Protein AF-A0AAE0CA20-F1 (afdb_monomer)

Organism: NCBI:txid36881

Mean predicted aligned error: 13.89 Å

Foldseek 3Di:
DWDWAQDDPQPPPSPTDIADADADDPPPPDGPVVVLVVLVVLCVVVVNDPPFASAFDFPPVCPDPDPSRGDGPSHHHDPVNVFVVVLVVVCVVVVHDSVVCVVVDDPCNVVLVVLLVVLPPPPDDQVVSCVNSVDNDSVVSVVSRDDDPVNVVVVVVPPPPPCPPPPPPDDDDDDDPVVVVVVVPPD

Nearest PDB structures (foldseek):
  6emy-assembly1_A  TM=5.190E-01  e=1.970E+00  Enterococcus faecalis
  6en2-assembly1_B  TM=5.252E-01  e=3.423E+00  Enterococcus faecalis
  6yxy-assembly1_BJ  TM=1.728E-01  e=7.152E+00  Trypanosoma brucei brucei

Secondary structure (DSSP, 8-state):
-EEEES--TT-SS---EEEE-PPPPTT-TT-HHHHHHHHHHHHHHTT--TTS-SSEEE-GGG--SSTT---EEEEEPPHHHHHHHHHHHHHHHHT--HHHHHHH--HHHHHHHHHHHHHHSTT--HHHHHHHHT-SSHHHHHTT----HHHHHHHHHHS---------S----PPPHHHHHTTTT--

Solvent-accessible surface area (backbone atoms only — not comparable to full-atom values): 11827 Å² total; per-residue (Å²): 90,77,45,78,37,69,75,51,101,62,49,88,80,64,79,43,47,77,46,80,45,79,69,60,64,92,91,54,94,80,30,69,56,57,56,48,48,55,50,50,53,53,40,49,76,70,67,57,54,94,87,49,52,94,54,48,27,67,34,79,90,41,68,43,98,46,97,87,57,57,43,63,65,72,43,62,50,49,67,69,58,51,54,51,51,52,40,48,53,47,18,72,73,68,77,46,60,48,66,61,49,55,73,78,44,55,82,63,46,59,54,48,52,53,48,28,57,52,53,68,42,94,80,65,56,71,65,61,50,37,60,73,74,52,50,87,44,71,73,76,50,49,79,42,46,79,85,47,69,66,60,58,48,46,55,65,68,68,46,79,72,74,79,76,68,86,82,83,81,88,77,93,70,86,82,56,78,74,67,62,59,70,65,70,75,78,121

Structure (mmCIF, N/CA/C/O backbone):
data_AF-A0AAE0CA20-F1
#
_entry.id   AF-A0AAE0CA20-F1
#
loop_
_atom_site.group_PDB
_atom_site.id
_atom_site.type_symbol
_atom_site.label_atom_id
_atom_site.label_alt_id
_atom_si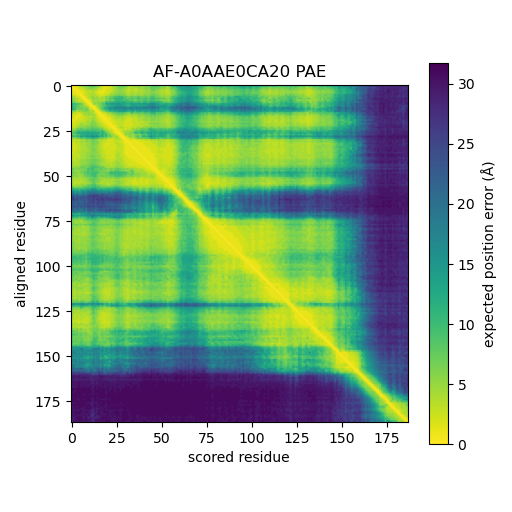te.label_comp_id
_atom_site.label_asym_id
_atom_site.label_entity_id
_atom_site.label_seq_id
_atom_site.pdbx_PDB_ins_code
_atom_site.Cartn_x
_atom_site.Cartn_y
_atom_site.Cartn_z
_atom_site.occupancy
_atom_site.B_iso_or_equiv
_atom_site.auth_seq_id
_atom_site.auth_comp_id
_atom_site.auth_asym_id
_atom_site.auth_atom_id
_atom_site.pdbx_PDB_model_num
ATOM 1 N N . MET A 1 1 ? -11.757 -10.610 -5.733 1.00 83.44 1 MET A N 1
ATOM 2 C CA . MET A 1 1 ? -12.569 -9.506 -5.170 1.00 83.44 1 MET A CA 1
ATOM 3 C C . MET A 1 1 ? -12.444 -8.328 -6.108 1.00 83.44 1 MET A C 1
ATOM 5 O O . MET A 1 1 ? -11.343 -8.096 -6.586 1.00 83.44 1 MET A O 1
ATOM 9 N N . CYS A 1 2 ? -13.531 -7.612 -6.373 1.00 86.56 2 CYS A N 1
ATOM 10 C CA . CYS A 1 2 ? -13.515 -6.465 -7.276 1.00 86.56 2 CYS A CA 1
ATOM 11 C C . CYS A 1 2 ? -13.792 -5.192 -6.475 1.00 86.56 2 CYS A C 1
ATOM 13 O O . CYS A 1 2 ? -14.756 -5.143 -5.714 1.00 86.56 2 CYS A O 1
ATOM 15 N N . LEU A 1 3 ? -12.936 -4.185 -6.626 1.00 84.25 3 LEU A N 1
ATOM 16 C CA . LEU A 1 3 ? -13.071 -2.876 -5.994 1.00 84.25 3 LEU A CA 1
ATOM 17 C C . LEU A 1 3 ? -13.362 -1.839 -7.070 1.00 84.25 3 LEU A C 1
ATOM 19 O O . LEU A 1 3 ? -12.546 -1.646 -7.967 1.00 84.25 3 LEU A O 1
ATOM 23 N N . PHE A 1 4 ? -14.499 -1.157 -6.977 1.00 87.88 4 PHE A N 1
ATOM 24 C CA . PHE A 1 4 ? -14.782 -0.020 -7.844 1.00 87.88 4 PHE A CA 1
ATOM 25 C C . PHE A 1 4 ? -14.224 1.259 -7.220 1.00 87.88 4 PHE A C 1
ATOM 27 O O . PHE A 1 4 ? -14.593 1.636 -6.109 1.00 87.88 4 PHE A O 1
ATOM 34 N N . LEU A 1 5 ? -13.322 1.921 -7.936 1.00 85.81 5 LEU A N 1
ATOM 35 C CA . LEU A 1 5 ? -12.837 3.249 -7.599 1.00 85.81 5 LEU A CA 1
ATOM 36 C C . LEU A 1 5 ? -13.591 4.267 -8.441 1.00 85.81 5 LEU A C 1
ATOM 38 O O . LEU A 1 5 ? -13.336 4.378 -9.637 1.00 85.81 5 LEU A O 1
ATOM 42 N N . GLU A 1 6 ? -14.477 5.029 -7.808 1.00 85.31 6 GLU A N 1
ATOM 43 C CA . GLU A 1 6 ? -15.233 6.095 -8.475 1.00 85.31 6 GLU A CA 1
ATOM 44 C C . GLU A 1 6 ? -14.307 7.192 -9.019 1.00 85.31 6 GLU A C 1
ATOM 46 O O . GLU A 1 6 ? -14.510 7.710 -10.113 1.00 85.31 6 GLU A O 1
ATOM 51 N N . GLN A 1 7 ? -13.256 7.526 -8.266 1.00 81.62 7 GLN A N 1
ATOM 52 C CA . GLN A 1 7 ? -12.289 8.547 -8.649 1.00 81.62 7 GLN A CA 1
ATOM 53 C C . GLN A 1 7 ? -10.869 8.005 -8.570 1.00 81.62 7 GLN A C 1
ATOM 55 O O . GLN A 1 7 ? -10.422 7.490 -7.542 1.00 81.62 7 GLN A O 1
ATOM 60 N N . ARG A 1 8 ? -10.118 8.190 -9.656 1.00 79.31 8 ARG A N 1
ATOM 61 C CA . ARG A 1 8 ? -8.679 7.936 -9.704 1.00 79.31 8 ARG A CA 1
ATOM 62 C C . ARG A 1 8 ? -7.941 9.212 -10.061 1.00 79.31 8 ARG A C 1
ATOM 64 O O . ARG A 1 8 ? -8.339 9.948 -10.955 1.00 79.31 8 ARG A O 1
ATOM 71 N N . LYS A 1 9 ? -6.796 9.430 -9.412 1.00 77.94 9 LYS A N 1
ATOM 72 C CA . LYS A 1 9 ? -5.934 10.595 -9.671 1.00 77.94 9 LYS A CA 1
ATOM 73 C C . LYS A 1 9 ? -5.510 10.709 -11.144 1.00 77.94 9 LYS A C 1
ATOM 75 O O . LYS A 1 9 ? -5.255 11.806 -11.623 1.00 77.94 9 LYS A O 1
ATOM 80 N N . THR A 1 10 ? -5.409 9.581 -11.839 1.00 75.69 10 THR A N 1
ATOM 81 C CA . THR A 1 10 ? -4.978 9.491 -13.240 1.00 75.69 10 THR A CA 1
ATOM 82 C C . THR A 1 10 ? -6.117 9.184 -14.210 1.00 75.69 10 THR A C 1
ATOM 84 O O . THR A 1 10 ? -5.868 9.059 -15.408 1.00 75.69 10 THR A O 1
ATOM 87 N N . ASP A 1 11 ? -7.361 9.114 -13.727 1.00 71.38 11 ASP A N 1
ATOM 88 C CA . ASP A 1 11 ? -8.535 8.919 -14.572 1.00 71.38 11 ASP A CA 1
ATOM 89 C C . ASP A 1 11 ? -8.921 10.243 -15.246 1.00 71.38 11 ASP A C 1
ATOM 91 O O . ASP A 1 11 ? -9.621 11.087 -14.684 1.00 71.38 11 ASP A O 1
ATOM 95 N N . LYS A 1 12 ? -8.420 10.434 -16.471 1.00 64.94 12 LYS A N 1
ATOM 96 C CA . LYS A 1 12 ? -8.675 11.637 -17.275 1.00 64.94 12 LYS A CA 1
ATOM 97 C C . LYS A 1 12 ? -10.149 11.794 -17.655 1.00 64.94 12 LYS A C 1
ATOM 99 O O . LYS A 1 12 ? -10.581 12.919 -17.890 1.00 64.94 12 LYS A O 1
ATOM 104 N N . CYS A 1 13 ? -10.899 10.694 -17.721 1.00 62.16 13 CYS A N 1
ATOM 105 C CA . CYS A 1 13 ? -12.274 10.678 -18.212 1.00 62.16 13 CYS A CA 1
ATOM 106 C C . CYS A 1 13 ? -13.320 10.489 -17.103 1.00 62.16 13 CYS A C 1
ATOM 108 O O . CYS A 1 13 ? -14.506 10.632 -17.381 1.00 62.16 13 CYS A O 1
ATOM 110 N N . ARG A 1 14 ? -12.890 10.242 -15.857 1.00 68.06 14 ARG A N 1
ATOM 111 C CA . ARG A 1 14 ? -13.738 10.096 -14.658 1.00 68.06 14 ARG A CA 1
ATOM 112 C C . ARG A 1 14 ? -14.809 9.009 -14.786 1.00 68.06 14 ARG A C 1
ATOM 114 O O . ARG A 1 14 ? -15.896 9.148 -14.233 1.00 68.06 14 ARG A O 1
ATOM 121 N N . PHE A 1 15 ? -14.518 7.941 -15.522 1.00 77.62 15 PHE A N 1
ATOM 122 C CA . PHE A 1 15 ? -15.433 6.802 -15.635 1.00 77.62 15 PHE A CA 1
ATOM 123 C C . PHE A 1 15 ? -15.332 5.846 -14.442 1.00 77.62 15 PHE A C 1
ATOM 125 O O . PHE A 1 15 ? -16.143 4.929 -14.314 1.00 77.62 15 PHE A O 1
ATOM 132 N N . GLY A 1 16 ? -14.353 6.065 -13.562 1.00 81.25 16 GLY A N 1
ATOM 133 C CA . G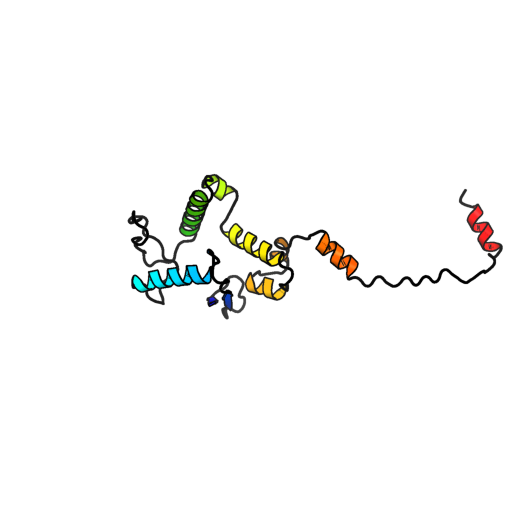LY A 1 16 ? -14.028 5.131 -12.504 1.00 81.25 16 GLY A CA 1
ATOM 134 C C . GLY A 1 16 ? -13.352 3.880 -13.062 1.00 81.25 16 GLY A C 1
ATOM 135 O O . GLY A 1 16 ? -13.212 3.682 -14.271 1.00 81.25 16 GLY A O 1
ATOM 136 N N . GLN A 1 17 ? -12.869 3.027 -12.167 1.00 84.25 17 GLN A N 1
ATOM 137 C CA . GLN A 1 17 ? -12.146 1.823 -12.556 1.00 84.25 17 GLN A CA 1
ATOM 138 C C . GLN A 1 17 ? -12.425 0.682 -11.590 1.00 84.25 17 GLN A C 1
ATOM 140 O O . GLN A 1 17 ? -12.366 0.857 -10.374 1.00 84.25 17 GLN A O 1
ATOM 145 N N . VAL A 1 18 ? -12.659 -0.506 -12.141 1.00 87.56 18 VAL A N 1
ATOM 146 C CA . VAL A 1 18 ? -12.677 -1.744 -11.364 1.00 87.56 18 VAL A CA 1
ATOM 147 C C . VAL A 1 18 ? -11.247 -2.261 -11.225 1.00 87.56 18 VAL A C 1
ATOM 149 O O . VAL A 1 18 ? -10.529 -2.407 -12.213 1.00 87.56 18 VAL A O 1
ATOM 152 N N . ILE A 1 19 ? -10.831 -2.518 -9.989 1.00 87.62 19 ILE A N 1
ATOM 153 C CA . ILE A 1 19 ? -9.581 -3.196 -9.655 1.00 87.62 19 ILE A CA 1
ATOM 154 C C . ILE A 1 19 ? -9.916 -4.596 -9.169 1.00 87.62 19 ILE A C 1
ATOM 156 O O . ILE A 1 19 ? -10.639 -4.773 -8.186 1.00 87.62 19 ILE A O 1
ATOM 160 N N . GLU A 1 20 ? -9.351 -5.586 -9.840 1.00 89.81 20 GLU A N 1
ATOM 161 C CA . GLU A 1 20 ? -9.489 -6.985 -9.468 1.00 89.81 20 GLU A CA 1
ATOM 162 C C . GLU A 1 20 ? -8.323 -7.392 -8.569 1.00 89.81 20 GLU A C 1
ATOM 164 O O . GLU A 1 20 ? -7.155 -7.255 -8.924 1.00 89.81 20 GLU A O 1
ATOM 169 N N . VAL A 1 21 ? -8.644 -7.874 -7.372 1.00 89.31 21 VAL A N 1
ATOM 170 C CA . VAL A 1 21 ? -7.670 -8.363 -6.397 1.00 89.31 21 VAL A CA 1
ATOM 171 C C . VAL A 1 21 ? -7.866 -9.861 -6.236 1.00 89.31 21 VAL A C 1
ATOM 173 O O . VAL A 1 21 ? -8.943 -10.331 -5.837 1.00 89.31 21 VAL A O 1
ATOM 176 N N . VAL A 1 22 ? -6.815 -10.609 -6.564 1.00 88.56 22 VAL A N 1
ATOM 177 C CA . VAL A 1 22 ? -6.783 -12.065 -6.439 1.00 88.56 22 VAL A CA 1
ATOM 178 C C . VAL A 1 22 ? -6.785 -12.442 -4.960 1.00 88.56 22 VAL A C 1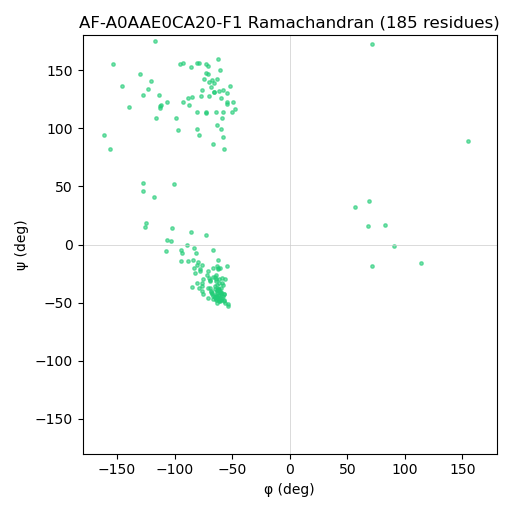
ATOM 180 O O . VAL A 1 22 ? -6.083 -11.847 -4.140 1.00 88.56 22 VAL A O 1
ATOM 183 N N . ARG A 1 23 ? -7.607 -13.435 -4.611 1.00 89.81 23 ARG A N 1
ATOM 184 C CA . ARG A 1 23 ? -7.542 -14.073 -3.298 1.00 89.81 23 ARG A CA 1
ATOM 185 C C . ARG A 1 23 ? -6.343 -15.017 -3.304 1.00 89.81 23 ARG A C 1
ATOM 187 O O . ARG A 1 23 ? -6.218 -15.833 -4.212 1.00 89.81 23 ARG A O 1
ATOM 194 N N . ALA A 1 24 ? -5.473 -14.876 -2.313 1.00 87.75 24 ALA A N 1
ATOM 195 C CA . ALA A 1 24 ? -4.334 -15.765 -2.150 1.00 87.75 24 ALA A CA 1
ATOM 196 C C . ALA A 1 24 ? -4.799 -17.207 -1.892 1.00 87.75 24 ALA A C 1
ATOM 198 O O . ALA A 1 24 ? -5.940 -17.442 -1.489 1.00 87.75 24 ALA A O 1
ATOM 199 N N . ALA A 1 25 ? -3.913 -18.172 -2.139 1.00 85.81 25 ALA A N 1
ATOM 200 C CA . ALA A 1 25 ? -4.202 -19.570 -1.851 1.00 85.81 25 ALA A CA 1
ATOM 201 C C . ALA A 1 25 ? -4.484 -19.781 -0.345 1.00 85.81 25 ALA A C 1
ATOM 203 O O . ALA A 1 25 ? -3.912 -19.065 0.486 1.00 85.81 25 ALA A O 1
ATOM 204 N N . PRO A 1 26 ? -5.325 -20.769 0.019 1.00 78.94 26 PRO A N 1
ATOM 205 C CA . PRO A 1 26 ? -5.582 -21.105 1.416 1.00 78.94 26 PRO A CA 1
ATOM 206 C C . PRO A 1 26 ? -4.283 -21.336 2.199 1.00 78.94 26 PRO A C 1
ATOM 208 O O . PRO A 1 26 ? -3.374 -22.005 1.710 1.00 78.94 26 PRO A O 1
ATOM 211 N N . GLY A 1 27 ? -4.204 -20.793 3.417 1.00 74.38 27 GLY A N 1
ATOM 212 C CA . GLY A 1 27 ? -3.025 -20.910 4.284 1.00 74.38 27 GLY A CA 1
ATOM 213 C C . GLY A 1 27 ? -1.982 -19.799 4.120 1.00 74.38 27 GLY A C 1
ATOM 214 O O . GLY A 1 27 ? -1.001 -19.795 4.858 1.00 74.38 27 GLY A O 1
ATOM 215 N N . GLN A 1 28 ? -2.178 -18.834 3.213 1.00 78.25 28 GLN A N 1
ATOM 216 C CA . GLN A 1 28 ? -1.393 -17.597 3.233 1.00 78.25 28 GLN A CA 1
ATOM 217 C C . GLN A 1 28 ? -1.939 -16.620 4.279 1.00 78.25 28 GLN A C 1
ATOM 219 O O . GLN A 1 28 ? -3.0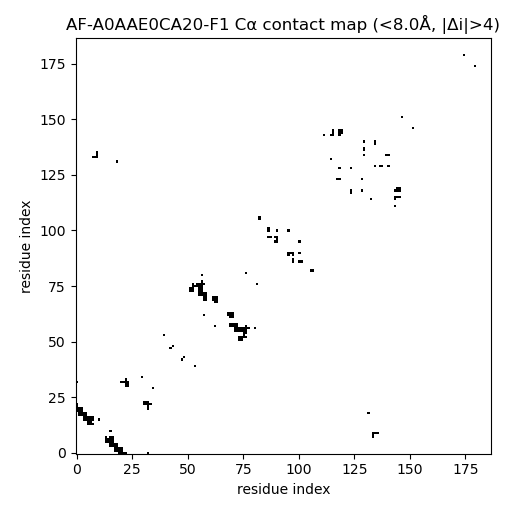21 -16.066 4.116 1.00 78.25 28 GLN A O 1
ATOM 224 N N . GLU A 1 29 ? -1.147 -16.356 5.318 1.00 68.88 29 GLU A N 1
ATOM 225 C CA . GLU A 1 29 ? -1.534 -15.500 6.453 1.00 68.88 29 GLU A CA 1
ATOM 226 C C . GLU A 1 29 ? -1.809 -14.032 6.073 1.00 68.88 29 GLU A C 1
ATOM 228 O O . GLU A 1 29 ? -2.469 -13.312 6.818 1.00 68.88 29 GLU A O 1
ATOM 233 N N . LEU A 1 30 ? -1.341 -13.573 4.907 1.00 82.19 30 LEU A N 1
ATOM 234 C CA . LEU A 1 30 ? -1.397 -12.167 4.489 1.00 82.19 30 LEU A CA 1
ATOM 235 C C . LEU A 1 30 ? -2.241 -11.951 3.225 1.00 82.19 30 LEU A C 1
ATOM 237 O O . LEU A 1 30 ? -1.873 -11.171 2.346 1.00 82.19 30 LEU A O 1
ATOM 241 N N . CYS A 1 31 ? -3.384 -12.635 3.107 1.00 88.69 31 CYS A N 1
ATOM 242 C CA . CYS A 1 31 ? -4.303 -12.391 1.998 1.00 88.69 31 CYS A CA 1
ATOM 243 C C . CYS A 1 31 ? -5.041 -11.044 2.170 1.00 88.69 31 CYS A C 1
ATOM 245 O O . CYS A 1 31 ? -5.896 -10.926 3.052 1.00 88.69 31 CYS A O 1
ATOM 247 N N . PRO A 1 32 ? -4.821 -10.036 1.299 1.00 87.88 32 PRO A N 1
ATOM 248 C CA . PRO A 1 32 ? -5.453 -8.723 1.454 1.00 87.88 32 PRO A CA 1
ATOM 249 C C . PRO A 1 32 ? -6.981 -8.781 1.331 1.00 87.88 32 PRO A C 1
ATOM 251 O O . PRO A 1 32 ? -7.683 -7.994 1.959 1.00 87.88 32 PRO A O 1
ATOM 254 N N . VAL A 1 33 ? -7.505 -9.728 0.545 1.00 90.94 33 VAL A N 1
ATOM 255 C CA . VAL A 1 33 ? -8.951 -9.944 0.390 1.00 90.94 33 VAL A CA 1
ATOM 256 C C . VAL A 1 33 ? -9.572 -10.478 1.681 1.00 90.94 33 VAL A C 1
ATOM 258 O O . VAL A 1 33 ? -10.661 -10.053 2.051 1.00 90.94 33 VAL A O 1
ATOM 261 N N . GLU A 1 34 ? -8.898 -11.396 2.374 1.00 89.81 34 GLU A N 1
ATOM 262 C CA . GLU A 1 34 ? -9.401 -11.967 3.630 1.00 89.81 34 GLU A CA 1
ATOM 263 C C . GLU A 1 34 ? -9.356 -10.960 4.761 1.00 89.81 34 GLU A C 1
ATOM 265 O O . GLU A 1 34 ? -10.357 -10.783 5.450 1.00 89.81 34 GLU A O 1
ATOM 270 N N . LEU A 1 35 ? -8.238 -10.249 4.892 1.00 88.75 35 LEU A N 1
ATOM 271 C CA . LEU A 1 35 ? -8.085 -9.191 5.884 1.00 88.75 35 LEU A CA 1
ATOM 272 C C . LEU A 1 35 ? -9.129 -8.087 5.684 1.00 88.75 35 LEU A C 1
ATOM 274 O O . LEU A 1 35 ? -9.732 -7.627 6.653 1.00 88.75 35 LEU A O 1
ATOM 278 N N . LEU A 1 36 ? -9.393 -7.693 4.431 1.00 89.06 36 LEU A N 1
ATOM 279 C CA . LEU A 1 36 ? -10.426 -6.703 4.152 1.00 89.06 36 LEU A CA 1
ATOM 280 C C . LEU A 1 36 ? -11.831 -7.232 4.459 1.00 89.06 36 LEU A C 1
ATOM 282 O O . LEU A 1 36 ? -12.633 -6.496 5.025 1.00 89.06 36 LEU A O 1
ATOM 286 N N . GLN A 1 37 ? -12.133 -8.486 4.116 1.00 89.00 37 GLN A N 1
ATOM 287 C CA . GLN A 1 37 ? -13.435 -9.078 4.422 1.00 89.00 37 GLN A CA 1
ATOM 288 C C . GLN A 1 37 ? -13.675 -9.136 5.933 1.00 89.00 37 GLN A C 1
ATOM 290 O O . GLN A 1 37 ? -14.708 -8.669 6.398 1.00 89.00 37 GLN A O 1
ATOM 295 N N . GLN A 1 38 ? -12.693 -9.615 6.702 1.00 87.88 38 GLN A N 1
ATOM 296 C CA . GLN A 1 38 ? -12.762 -9.639 8.165 1.00 87.88 38 GLN A CA 1
ATOM 297 C C . GLN A 1 38 ? -12.989 -8.238 8.737 1.00 87.88 38 GLN A C 1
ATOM 299 O O . GLN A 1 38 ? -13.806 -8.056 9.637 1.00 87.88 38 GLN A O 1
ATOM 304 N N . TRP A 1 39 ? -12.298 -7.230 8.195 1.00 87.06 39 TRP A N 1
ATOM 305 C CA . TRP A 1 39 ? -12.514 -5.842 8.587 1.00 87.06 39 TRP A CA 1
ATOM 306 C C . TRP A 1 39 ? -13.948 -5.382 8.302 1.00 87.06 39 TRP A C 1
ATOM 308 O O . TRP A 1 39 ? -14.593 -4.840 9.195 1.00 87.06 39 TRP A O 1
ATOM 318 N N . VAL A 1 40 ? -14.469 -5.628 7.098 1.00 87.50 40 VAL A N 1
ATOM 319 C CA . VAL A 1 40 ? -15.849 -5.277 6.720 1.00 87.50 40 VAL A CA 1
ATOM 320 C C . VAL A 1 40 ? -16.865 -5.966 7.631 1.00 87.50 40 VAL A C 1
ATOM 322 O O . VAL A 1 40 ? -17.789 -5.310 8.106 1.00 87.50 40 VAL A O 1
ATOM 325 N N . ASP A 1 41 ? -16.670 -7.243 7.949 1.00 87.81 41 ASP A N 1
ATOM 326 C CA . ASP A 1 41 ? -17.560 -7.995 8.838 1.00 87.81 41 ASP A CA 1
ATOM 327 C C . ASP A 1 41 ? -17.572 -7.389 10.257 1.00 87.81 41 ASP A C 1
ATOM 329 O O . ASP A 1 41 ? -18.631 -7.220 10.873 1.00 87.81 41 ASP A O 1
ATOM 333 N N . ILE A 1 42 ? -16.405 -6.963 10.760 1.00 84.19 42 ILE A N 1
ATOM 334 C CA . ILE A 1 42 ? -16.286 -6.223 12.025 1.00 84.19 42 ILE A CA 1
ATOM 335 C C . ILE A 1 42 ? -17.045 -4.890 11.954 1.00 84.19 42 ILE A C 1
ATOM 337 O O . ILE A 1 42 ? -17.747 -4.547 12.901 1.00 84.19 42 ILE A O 1
ATOM 341 N N . GLN A 1 43 ? -16.945 -4.138 10.857 1.00 82.50 43 GLN A N 1
ATOM 342 C CA . GLN A 1 43 ? -17.671 -2.871 10.699 1.00 82.50 43 GLN A CA 1
ATOM 343 C C . GLN A 1 43 ? -19.194 -3.092 10.679 1.00 82.50 43 GLN A C 1
ATOM 345 O O . GLN A 1 43 ? -19.924 -2.436 11.423 1.00 82.50 43 GLN A O 1
ATOM 350 N N . ILE A 1 44 ? -19.674 -4.070 9.904 1.00 85.12 44 ILE A N 1
ATOM 351 C CA . ILE A 1 44 ? -21.102 -4.409 9.805 1.00 85.12 44 ILE A CA 1
ATOM 352 C C . ILE A 1 44 ? -21.656 -4.829 11.170 1.00 85.12 44 ILE A C 1
ATOM 354 O O . ILE A 1 44 ? -22.705 -4.340 11.584 1.00 85.12 44 ILE A O 1
ATOM 358 N N . SER A 1 45 ? -20.940 -5.686 11.907 1.00 84.69 45 SER A N 1
ATOM 359 C CA . SER A 1 45 ? -21.354 -6.105 13.257 1.00 84.69 45 SER A CA 1
ATOM 360 C C . SER A 1 45 ? -21.414 -4.954 14.269 1.00 84.69 45 SER A C 1
ATOM 362 O O . SER A 1 45 ? -22.138 -5.046 15.259 1.00 84.69 45 SER A O 1
ATOM 364 N N . ARG A 1 46 ? -20.708 -3.847 14.006 1.00 79.88 46 ARG A N 1
ATOM 365 C CA . ARG A 1 46 ? -20.768 -2.605 14.792 1.00 79.88 46 ARG A CA 1
ATOM 366 C C . ARG A 1 46 ? -21.845 -1.626 14.318 1.00 79.88 46 ARG A C 1
ATOM 368 O O . ARG A 1 46 ? -21.987 -0.565 14.919 1.00 79.88 46 ARG A O 1
ATOM 375 N N . GLY A 1 47 ? -22.604 -1.968 13.278 1.00 82.88 47 GLY A N 1
ATOM 376 C CA . GLY A 1 47 ? -23.689 -1.142 12.745 1.00 82.88 47 GLY A CA 1
ATOM 377 C C . GLY A 1 47 ? -23.243 -0.035 11.787 1.00 82.88 47 GLY A C 1
ATOM 378 O O . GLY A 1 47 ? -24.022 0.882 11.538 1.00 82.88 47 GLY A O 1
ATOM 379 N N . VAL A 1 48 ? -22.022 -0.112 11.249 1.00 81.25 48 VAL A N 1
ATOM 380 C CA . VAL A 1 48 ? -21.519 0.819 10.224 1.00 81.25 48 VAL A CA 1
ATOM 381 C C . VAL A 1 48 ? -22.322 0.648 8.940 1.00 81.25 48 VAL A C 1
ATOM 383 O O . VAL A 1 48 ? -22.551 -0.473 8.475 1.00 81.25 48 VAL A O 1
ATOM 386 N N . LEU A 1 49 ? -22.776 1.763 8.371 1.00 82.12 49 LEU A N 1
ATOM 387 C CA . LEU A 1 49 ? -23.664 1.746 7.211 1.00 82.12 49 LEU A CA 1
ATOM 388 C C . LEU A 1 49 ? -22.869 1.653 5.894 1.00 82.12 49 LEU A C 1
ATOM 390 O O . LEU A 1 49 ? -21.751 2.157 5.813 1.00 82.12 49 LEU A O 1
ATOM 394 N N . PRO A 1 50 ? -23.443 1.094 4.809 1.00 81.50 50 PRO A N 1
ATOM 395 C CA . PRO A 1 50 ? -22.723 0.890 3.542 1.00 81.50 50 PRO A CA 1
ATOM 396 C C . PRO A 1 50 ? -22.189 2.160 2.860 1.00 81.50 50 PRO A C 1
ATOM 398 O O . PRO A 1 50 ? -21.327 2.072 1.992 1.00 81.50 50 PRO A O 1
ATOM 401 N N . HIS A 1 51 ? -22.738 3.326 3.200 1.00 83.38 51 HIS A N 1
ATOM 402 C CA . HIS A 1 51 ? -22.340 4.629 2.657 1.00 83.38 51 HIS A CA 1
ATOM 403 C C . HIS A 1 51 ? -21.305 5.348 3.528 1.00 83.38 51 HIS A C 1
ATOM 405 O O . HIS A 1 51 ? -20.829 6.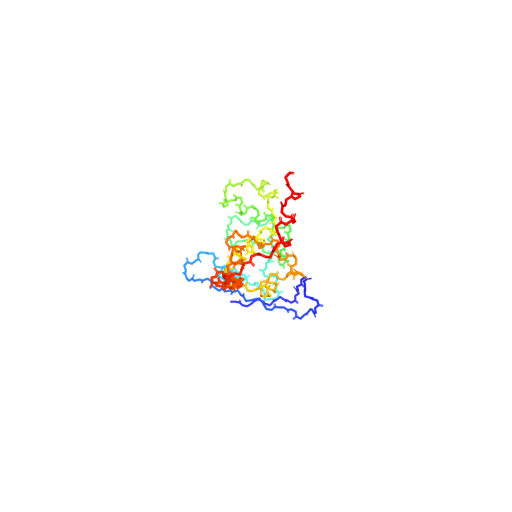421 3.159 1.00 83.38 51 HIS A O 1
ATOM 411 N N . GLU A 1 52 ? -20.967 4.788 4.688 1.00 85.75 52 GLU A N 1
ATOM 412 C CA . GLU A 1 52 ? -19.915 5.334 5.527 1.00 85.75 52 GLU A CA 1
ATOM 413 C C . GLU A 1 52 ? -18.528 4.941 4.993 1.00 85.75 52 GLU A C 1
ATOM 415 O O . GLU A 1 52 ? -18.378 3.940 4.284 1.00 85.75 52 GLU A O 1
ATOM 420 N N . PRO A 1 53 ? -17.479 5.717 5.314 1.00 85.50 53 PRO A N 1
ATOM 421 C CA . PRO A 1 53 ? -16.128 5.396 4.877 1.00 85.50 53 PRO A CA 1
ATOM 422 C C . PRO A 1 53 ? -15.687 4.008 5.356 1.00 85.50 53 PRO A C 1
ATOM 424 O O . PRO A 1 53 ? -15.779 3.700 6.539 1.00 85.50 53 PRO A O 1
ATOM 427 N N . LEU A 1 54 ? -15.118 3.207 4.450 1.00 84.69 54 LEU A N 1
ATOM 428 C CA . LEU A 1 54 ? -14.588 1.867 4.748 1.00 84.69 54 LEU A CA 1
ATOM 429 C C . LEU A 1 54 ? -13.506 1.876 5.844 1.00 84.69 54 LEU A C 1
ATOM 431 O O . LEU A 1 54 ? -13.405 0.950 6.650 1.00 84.69 54 LEU A O 1
ATOM 435 N N . PHE A 1 55 ? -12.692 2.933 5.867 1.00 86.62 55 PHE A N 1
ATOM 436 C CA . PHE A 1 55 ? -11.723 3.200 6.922 1.00 86.62 55 PHE A CA 1
ATOM 437 C C . PHE A 1 55 ? -12.122 4.491 7.623 1.00 86.62 55 PHE A C 1
ATOM 439 O O . PHE A 1 55 ? -12.004 5.580 7.055 1.00 86.62 55 PHE A O 1
ATOM 446 N N . GLN A 1 56 ? -12.601 4.357 8.854 1.00 83.88 56 GLN A N 1
ATOM 447 C CA . GLN A 1 56 ? -13.017 5.481 9.680 1.00 83.88 56 GLN A CA 1
ATOM 448 C C . GLN A 1 56 ? -11.888 5.914 10.618 1.00 83.88 56 GLN A C 1
ATOM 450 O O . GLN A 1 56 ? -10.993 5.138 10.961 1.00 83.88 56 GLN A O 1
ATOM 455 N N . GLN A 1 57 ? -11.924 7.174 11.036 1.00 80.38 57 GLN A N 1
ATOM 456 C CA . GLN A 1 57 ? -11.051 7.673 12.089 1.00 80.38 57 GLN A CA 1
ATOM 457 C C . GLN A 1 57 ? -11.333 6.960 13.409 1.00 80.38 57 GLN A C 1
ATOM 459 O O . GLN A 1 57 ? -12.482 6.710 13.771 1.00 80.38 57 GLN A O 1
ATOM 464 N N . ILE A 1 58 ? -10.263 6.695 14.149 1.00 73.25 58 ILE A N 1
ATOM 465 C CA . ILE A 1 58 ? -10.338 6.201 15.520 1.00 73.25 58 ILE A CA 1
ATOM 466 C C . ILE A 1 58 ? -10.409 7.424 16.434 1.00 73.25 58 ILE A C 1
ATOM 468 O O . ILE A 1 58 ? -9.545 8.304 16.362 1.00 73.25 58 ILE A O 1
ATOM 472 N N . ASP A 1 59 ? -11.413 7.490 17.305 1.00 67.38 59 ASP A N 1
ATOM 473 C CA . ASP A 1 59 ? -11.486 8.518 18.337 1.00 67.38 59 ASP A CA 1
ATOM 474 C C . ASP A 1 59 ? -10.301 8.353 19.298 1.00 67.38 59 ASP A C 1
ATOM 476 O O . ASP A 1 59 ? -10.282 7.495 20.181 1.00 67.38 59 ASP A O 1
ATOM 480 N N . GLY A 1 60 ? -9.291 9.209 19.134 1.00 55.66 60 GLY A N 1
ATOM 481 C CA . GLY A 1 60 ? -8.074 9.190 19.942 1.00 55.66 60 GLY A CA 1
ATOM 482 C C . GLY A 1 60 ? -8.300 9.447 21.436 1.00 55.66 60 GLY A C 1
ATOM 483 O O . GLY A 1 60 ? -7.393 9.188 22.224 1.00 55.66 60 GLY A O 1
ATOM 484 N N . ARG A 1 61 ? -9.484 9.927 21.852 1.00 52.25 61 ARG A N 1
ATOM 485 C CA . ARG A 1 61 ? -9.860 10.052 23.274 1.00 52.25 61 ARG A CA 1
ATOM 486 C C . ARG A 1 61 ? -10.330 8.730 23.875 1.00 52.25 61 ARG A C 1
ATOM 488 O O . ARG A 1 61 ? -10.357 8.591 25.094 1.00 52.25 61 ARG A O 1
ATOM 495 N N . ARG A 1 62 ? -10.684 7.769 23.024 1.00 50.34 62 ARG A N 1
ATOM 496 C CA . ARG A 1 62 ? -11.150 6.426 23.364 1.00 50.34 62 ARG A CA 1
ATOM 497 C C . ARG A 1 62 ? -10.324 5.387 22.618 1.00 50.34 62 ARG A C 1
ATOM 499 O O . ARG A 1 62 ? -10.884 4.457 22.047 1.00 50.34 62 ARG A O 1
ATOM 506 N N . PHE A 1 63 ? -8.997 5.546 22.631 1.00 47.66 63 PHE A N 1
ATOM 507 C CA . PHE A 1 63 ? -8.114 4.428 22.313 1.00 47.66 63 PHE A CA 1
ATOM 508 C C . PHE A 1 63 ? -8.416 3.348 23.339 1.00 47.66 63 PHE A C 1
ATOM 510 O O . PHE A 1 63 ? -8.035 3.461 24.512 1.00 47.66 63 PHE A O 1
ATOM 517 N N . ALA A 1 64 ? -9.219 2.373 22.944 1.00 48.84 64 ALA A N 1
ATOM 518 C CA . ALA A 1 64 ? -9.648 1.383 23.889 1.00 48.84 64 ALA A CA 1
ATOM 519 C C . ALA A 1 64 ? -8.439 0.525 24.238 1.00 48.84 64 ALA A C 1
ATOM 521 O O . ALA A 1 64 ? -7.618 0.177 23.391 1.00 48.84 64 ALA A O 1
ATOM 522 N N . ARG A 1 65 ? -8.317 0.165 25.515 1.00 46.00 65 ARG A N 1
ATOM 523 C CA . ARG A 1 65 ? -7.253 -0.738 25.976 1.00 46.00 65 ARG A CA 1
ATOM 524 C C . ARG A 1 65 ? -7.412 -2.156 25.411 1.00 46.00 65 ARG A C 1
ATOM 526 O O . ARG A 1 65 ? -6.569 -3.006 25.681 1.00 46.00 65 ARG A O 1
ATOM 533 N N . ARG A 1 66 ? -8.502 -2.423 24.683 1.00 45.59 66 ARG A N 1
ATOM 534 C CA . ARG A 1 66 ? -8.865 -3.723 24.131 1.00 45.59 66 ARG A CA 1
ATOM 535 C C . ARG A 1 66 ? -9.046 -3.632 22.614 1.00 45.59 66 ARG A C 1
ATOM 537 O O . ARG A 1 66 ? -9.760 -2.740 22.151 1.00 45.59 66 ARG A O 1
ATOM 544 N N . PRO A 1 67 ? -8.468 -4.575 21.849 1.00 46.69 67 PRO A N 1
ATOM 545 C CA . PRO A 1 67 ? -8.792 -4.738 20.439 1.00 46.69 67 PRO A CA 1
ATOM 546 C C . PRO A 1 67 ? -10.306 -4.903 20.293 1.00 46.69 67 PRO A C 1
ATOM 548 O O . PRO A 1 67 ? -10.888 -5.794 20.907 1.00 46.69 67 PRO A O 1
ATOM 551 N N . GLY A 1 68 ? -10.950 -4.036 19.515 1.00 51.72 68 GLY A N 1
ATOM 552 C CA . GLY A 1 68 ? -12.386 -4.151 19.248 1.00 51.72 68 GLY A CA 1
ATOM 553 C C . GLY A 1 68 ? -13.266 -3.024 19.798 1.00 51.72 68 GLY A C 1
ATOM 554 O O . GLY A 1 68 ? -14.393 -2.871 19.342 1.00 51.72 68 GLY A O 1
ATOM 555 N N . GLU A 1 69 ? -12.757 -2.218 20.728 1.00 54.59 69 GLU A N 1
ATOM 556 C CA . GLU A 1 69 ? -13.526 -1.166 21.417 1.00 54.59 69 GLU A CA 1
ATOM 557 C C . GLU A 1 69 ? -13.220 0.257 20.904 1.00 54.59 69 GLU A C 1
ATOM 559 O O . GLU A 1 69 ? -13.760 1.236 21.424 1.00 54.59 69 GLU A O 1
ATOM 564 N N . ASP A 1 70 ? -12.372 0.387 19.876 1.00 60.09 70 ASP A N 1
ATOM 565 C CA . ASP A 1 70 ? -12.074 1.676 19.252 1.00 60.09 70 ASP A CA 1
ATOM 566 C C . ASP A 1 70 ? -13.365 2.317 18.738 1.00 60.09 70 ASP A C 1
ATOM 568 O O . ASP A 1 70 ? -14.031 1.801 17.833 1.00 60.09 70 ASP A O 1
ATOM 572 N N . CYS A 1 71 ? -13.725 3.446 19.350 1.00 58.81 71 CYS A N 1
ATOM 573 C CA . CYS A 1 71 ? -14.878 4.228 18.939 1.00 58.81 71 CYS A CA 1
ATOM 574 C C . CYS A 1 71 ? -14.527 4.914 17.623 1.00 58.81 71 CYS A C 1
ATOM 576 O O . CYS A 1 71 ? -13.637 5.762 17.572 1.00 58.81 71 CYS A O 1
ATOM 578 N N . LEU A 1 72 ? -15.203 4.523 16.550 1.00 69.81 72 LEU A N 1
ATOM 579 C CA . LEU A 1 72 ? -15.030 5.160 15.257 1.00 69.81 72 LEU A CA 1
ATOM 580 C C . LEU A 1 72 ? -15.770 6.499 15.275 1.00 69.81 72 LEU A C 1
ATOM 582 O O . LEU A 1 72 ? -16.907 6.575 15.738 1.00 69.81 72 LEU A O 1
ATOM 586 N N . SER A 1 73 ? -15.134 7.570 14.807 1.00 66.75 73 SER A N 1
ATOM 587 C CA . SER A 1 73 ? -15.735 8.912 14.831 1.00 66.75 73 SER A CA 1
ATOM 588 C C . SER A 1 73 ? -16.626 9.205 13.613 1.00 66.75 73 SER A C 1
ATOM 590 O O . SER A 1 73 ? -16.999 10.356 13.394 1.00 66.75 73 SER A O 1
ATOM 592 N N . GLY A 1 74 ? -16.945 8.189 12.797 1.00 71.06 74 GLY A N 1
ATOM 593 C CA . GLY A 1 74 ? -17.782 8.275 11.588 1.00 71.06 74 GLY A CA 1
ATOM 594 C C . GLY A 1 74 ? -17.136 8.991 10.390 1.00 71.06 74 GLY A C 1
ATOM 595 O O . GLY A 1 74 ? -17.557 8.806 9.251 1.00 71.06 74 GLY A O 1
ATOM 596 N N . GLY A 1 75 ? -16.087 9.789 10.611 1.00 82.25 75 GLY A N 1
ATOM 597 C CA . GLY A 1 75 ? -15.343 10.472 9.549 1.00 82.25 75 GLY A CA 1
ATOM 598 C C . GLY A 1 75 ? -14.315 9.573 8.845 1.00 82.25 75 GLY A C 1
ATOM 599 O O . GLY A 1 75 ? -13.826 8.615 9.448 1.00 82.25 75 GLY A O 1
ATOM 600 N N . PRO A 1 76 ? -13.927 9.887 7.592 1.00 86.31 76 PRO A N 1
ATOM 601 C CA . PRO A 1 76 ? -12.914 9.128 6.862 1.00 86.31 76 PRO A CA 1
ATOM 602 C C . PRO A 1 76 ? -11.543 9.255 7.528 1.00 86.31 76 PRO A C 1
ATOM 604 O O . PRO A 1 76 ? -11.149 10.344 7.962 1.00 86.31 76 PRO A O 1
ATOM 607 N N . LEU A 1 77 ? -10.806 8.143 7.585 1.00 86.56 77 LEU A N 1
ATOM 608 C CA . LEU A 1 77 ? -9.457 8.093 8.140 1.00 86.56 77 LEU A CA 1
ATOM 609 C C . LEU A 1 77 ? -8.557 9.129 7.455 1.00 86.56 77 LEU A C 1
ATO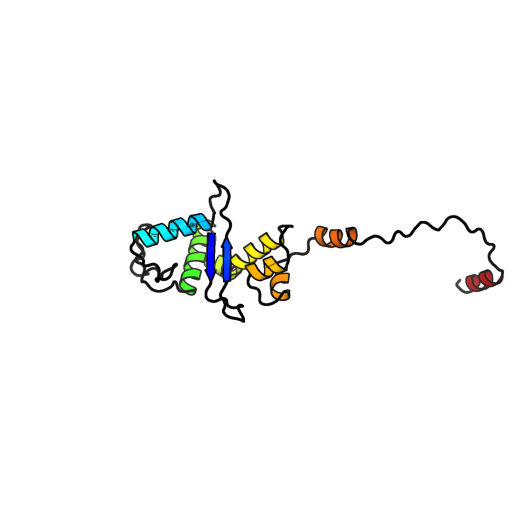M 611 O O . LEU A 1 77 ? -8.345 9.090 6.243 1.00 86.56 77 LEU A O 1
ATOM 615 N N . ASP A 1 78 ? -8.009 10.047 8.251 1.00 86.88 78 ASP A N 1
ATOM 616 C CA . ASP A 1 78 ? -7.091 11.057 7.738 1.00 86.88 78 ASP A CA 1
ATOM 617 C C . ASP A 1 78 ? -5.737 10.439 7.357 1.00 86.88 78 ASP A C 1
ATOM 619 O O . ASP A 1 78 ? -5.235 9.514 8.004 1.00 86.88 78 ASP A O 1
ATOM 623 N N . TYR A 1 79 ? -5.106 10.991 6.321 1.00 85.50 79 TYR A N 1
ATOM 624 C CA . TYR A 1 79 ? -3.833 10.499 5.811 1.00 85.50 79 TYR A CA 1
ATOM 625 C C . TYR A 1 79 ? -2.701 10.575 6.848 1.00 85.50 79 TYR A C 1
ATOM 627 O O . TYR A 1 79 ? -1.873 9.663 6.923 1.00 85.50 79 TYR A O 1
ATOM 635 N N . GLN A 1 80 ? -2.645 11.626 7.673 1.00 85.25 80 GLN A N 1
ATOM 636 C CA . GLN A 1 80 ? -1.630 11.736 8.722 1.00 85.25 80 GLN A CA 1
ATOM 637 C C . GLN A 1 80 ? -1.869 10.707 9.826 1.00 85.25 80 GLN A C 1
ATOM 639 O O . GLN A 1 80 ? -0.910 10.113 10.325 1.00 85.25 80 GLN A O 1
ATOM 644 N N . GLN A 1 81 ? -3.133 10.446 10.170 1.00 84.25 81 GLN A N 1
ATOM 645 C CA . GLN A 1 81 ? -3.485 9.391 11.121 1.00 84.25 81 GLN A CA 1
ATOM 646 C C . GLN A 1 81 ? -3.107 8.007 10.586 1.00 84.25 81 GLN A C 1
ATOM 648 O O . GLN A 1 81 ? -2.428 7.262 11.291 1.00 84.25 81 GLN A O 1
ATOM 653 N N . LEU A 1 82 ? -3.458 7.695 9.334 1.00 85.62 82 LEU A N 1
ATOM 654 C CA . LEU A 1 82 ? -3.050 6.461 8.659 1.00 85.62 82 LEU A CA 1
ATOM 655 C C . LEU A 1 82 ? -1.530 6.295 8.699 1.00 85.62 82 LEU A C 1
ATOM 657 O O . LEU A 1 82 ? -1.032 5.259 9.132 1.00 85.62 82 LEU A O 1
ATOM 661 N N . ARG A 1 83 ? -0.787 7.332 8.295 1.00 86.38 83 ARG A N 1
ATOM 662 C CA . ARG A 1 83 ? 0.679 7.316 8.301 1.00 86.38 83 ARG A CA 1
ATOM 663 C C . ARG A 1 83 ? 1.220 7.041 9.705 1.00 86.38 83 ARG A C 1
ATOM 665 O O . ARG A 1 83 ? 2.125 6.227 9.862 1.00 86.38 83 ARG A O 1
ATOM 672 N N . ARG A 1 84 ? 0.665 7.692 10.728 1.00 84.75 84 ARG A N 1
ATOM 673 C CA . ARG A 1 84 ? 1.066 7.493 12.125 1.00 84.75 84 ARG A CA 1
ATOM 674 C C . ARG A 1 84 ? 0.835 6.052 12.580 1.00 84.75 84 ARG A C 1
ATOM 676 O O . ARG A 1 84 ? 1.752 5.470 13.154 1.00 84.75 84 ARG A O 1
ATOM 683 N N . TYR A 1 85 ? -0.350 5.493 12.329 1.00 83.88 85 TYR A N 1
ATOM 684 C CA . TYR A 1 85 ? -0.676 4.118 12.716 1.00 83.88 85 TYR A CA 1
ATOM 685 C C . TYR A 1 85 ? 0.182 3.103 11.981 1.00 83.88 85 TYR A C 1
ATOM 687 O O . TYR A 1 85 ? 0.744 2.228 12.626 1.00 83.88 85 TYR A O 1
ATOM 695 N N . LEU A 1 86 ? 0.353 3.267 10.669 1.00 86.50 86 LEU A N 1
ATOM 696 C CA . LEU A 1 86 ? 1.195 2.399 9.856 1.00 86.50 86 LEU A CA 1
ATOM 697 C C . LEU A 1 86 ? 2.610 2.293 10.434 1.00 86.50 86 LEU A C 1
ATOM 699 O O . LEU A 1 86 ? 3.081 1.192 10.691 1.00 86.50 86 LEU A O 1
ATOM 703 N N . PHE A 1 87 ? 3.271 3.425 10.689 1.00 87.25 87 PHE A N 1
ATOM 704 C CA . PHE A 1 87 ? 4.637 3.401 11.218 1.00 87.25 87 PHE A CA 1
ATOM 705 C C . PHE A 1 87 ? 4.723 2.896 12.653 1.00 87.25 87 PHE A C 1
ATOM 707 O O . PHE A 1 87 ? 5.716 2.270 13.001 1.00 87.25 87 PHE A O 1
ATOM 714 N N . ARG A 1 88 ? 3.689 3.120 13.471 1.00 85.75 88 ARG A N 1
ATOM 715 C CA . ARG A 1 88 ? 3.620 2.519 14.806 1.00 85.75 88 ARG A CA 1
ATOM 716 C C . ARG A 1 88 ? 3.550 0.991 14.716 1.00 85.75 88 ARG A C 1
ATOM 718 O O . ARG A 1 88 ? 4.353 0.322 15.345 1.00 85.75 88 ARG A O 1
ATOM 725 N N . MET A 1 89 ? 2.643 0.461 13.895 1.00 85.38 89 MET A N 1
ATOM 726 C CA . MET A 1 89 ? 2.483 -0.985 13.705 1.00 85.38 89 MET A CA 1
ATOM 727 C C . MET A 1 89 ? 3.739 -1.628 13.105 1.00 85.38 89 MET A C 1
ATOM 729 O O . MET A 1 89 ? 4.122 -2.718 13.513 1.00 85.38 89 MET A O 1
ATOM 733 N N . LEU A 1 90 ? 4.397 -0.955 12.153 1.00 86.88 90 LEU A N 1
ATOM 734 C CA . LEU A 1 90 ? 5.656 -1.434 11.578 1.00 86.88 90 LEU A CA 1
ATOM 735 C C . LEU A 1 90 ? 6.778 -1.468 12.618 1.00 86.88 90 LEU A C 1
ATOM 737 O O . LEU A 1 90 ? 7.469 -2.474 12.696 1.00 86.88 90 LEU A O 1
ATOM 741 N N . ALA A 1 91 ? 6.919 -0.417 13.430 1.00 88.00 91 ALA A N 1
ATOM 742 C CA . ALA A 1 91 ? 7.901 -0.368 14.513 1.00 88.00 91 ALA A CA 1
ATOM 743 C C . ALA A 1 91 ? 7.686 -1.503 15.525 1.00 88.00 91 ALA A C 1
ATOM 745 O O . ALA A 1 91 ? 8.626 -2.213 15.872 1.00 88.00 91 ALA A O 1
ATOM 746 N N . GLU A 1 92 ? 6.434 -1.722 15.941 1.00 86.75 92 GLU A N 1
ATOM 747 C CA . GLU A 1 92 ? 6.056 -2.815 16.845 1.00 86.75 92 GLU A CA 1
ATOM 748 C C . GLU A 1 92 ? 6.379 -4.195 16.250 1.00 86.75 92 GLU A C 1
ATOM 750 O O . GLU A 1 92 ? 6.879 -5.066 16.957 1.00 86.75 92 GLU A O 1
ATOM 755 N N . ALA A 1 93 ? 6.136 -4.391 14.951 1.00 85.69 93 ALA A N 1
ATOM 756 C CA . ALA A 1 93 ? 6.386 -5.662 14.277 1.00 85.69 93 ALA A CA 1
ATOM 757 C C . ALA A 1 93 ? 7.875 -5.922 13.987 1.00 85.69 93 ALA A C 1
ATOM 759 O O . ALA A 1 93 ? 8.312 -7.070 14.032 1.00 85.69 93 ALA A O 1
ATOM 760 N N . SER A 1 94 ? 8.653 -4.885 13.661 1.00 86.50 94 SER A N 1
ATOM 761 C CA . SER A 1 94 ? 10.061 -5.026 13.269 1.00 86.50 94 SER A CA 1
ATOM 762 C C . SER A 1 94 ? 11.045 -4.850 14.425 1.00 86.50 94 SER A C 1
ATOM 764 O O . SER A 1 94 ? 12.223 -5.152 14.259 1.00 86.50 94 SER A O 1
ATOM 766 N N . GLY A 1 95 ? 10.598 -4.310 15.563 1.00 88.56 95 GLY A N 1
ATOM 767 C CA . GLY A 1 95 ? 11.468 -3.911 16.672 1.00 88.56 95 GLY A CA 1
ATOM 768 C C . GLY A 1 95 ? 12.377 -2.718 16.350 1.00 88.56 95 GLY A C 1
ATOM 769 O O . GLY A 1 95 ? 13.354 -2.496 17.060 1.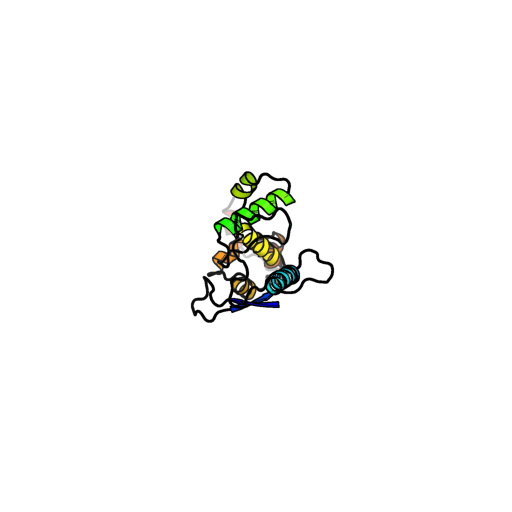00 88.56 95 GLY A O 1
ATOM 770 N N . LEU A 1 96 ? 12.081 -1.973 15.277 1.00 87.81 96 LEU A N 1
ATOM 771 C CA . LEU A 1 96 ? 12.836 -0.779 14.878 1.00 87.81 96 LEU A CA 1
ATOM 772 C C . LEU A 1 96 ? 12.201 0.471 15.476 1.00 87.81 96 LEU A C 1
ATOM 774 O O . LEU A 1 96 ? 10.999 0.491 15.751 1.00 87.81 96 LEU A O 1
ATOM 778 N N . ASP A 1 97 ? 12.990 1.532 15.625 1.00 88.12 97 ASP A N 1
ATOM 779 C CA . ASP A 1 97 ? 12.447 2.805 16.069 1.00 88.12 97 ASP A CA 1
ATOM 780 C C . ASP A 1 97 ? 11.517 3.424 15.008 1.00 88.12 97 AS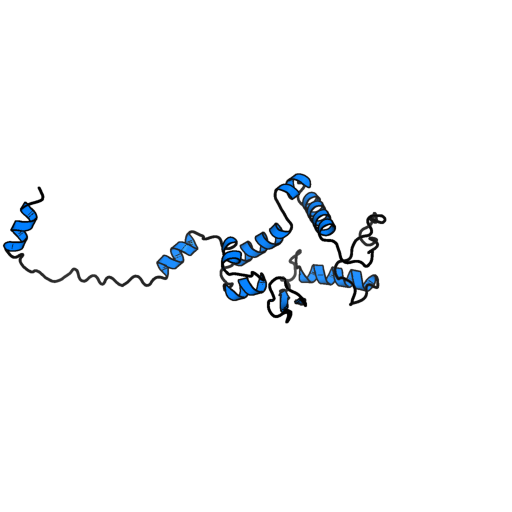P A C 1
ATOM 782 O O . ASP A 1 97 ? 11.738 3.360 13.793 1.00 88.12 97 ASP A O 1
ATOM 786 N N . ALA A 1 98 ? 10.435 4.039 15.482 1.00 82.19 98 ALA A N 1
ATOM 787 C CA . ALA A 1 98 ? 9.416 4.603 14.614 1.00 82.19 98 ALA A CA 1
ATOM 788 C C . ALA A 1 98 ? 9.910 5.853 13.870 1.00 82.19 98 ALA A C 1
ATOM 790 O O . ALA A 1 98 ? 9.412 6.127 12.774 1.00 82.19 98 ALA A O 1
ATOM 791 N N . ASP A 1 99 ? 10.850 6.619 14.431 1.00 84.62 99 ASP A N 1
ATOM 792 C CA . ASP A 1 99 ? 11.403 7.797 13.763 1.00 84.62 99 ASP A CA 1
ATOM 793 C C . ASP A 1 99 ? 12.435 7.404 12.706 1.00 84.62 99 ASP A C 1
ATOM 795 O O . ASP A 1 99 ? 12.394 7.952 11.601 1.00 84.62 99 ASP A O 1
ATOM 799 N N . GLU A 1 100 ? 13.251 6.381 12.965 1.00 84.88 100 GLU A N 1
ATOM 800 C CA . GLU A 1 100 ? 14.113 5.763 11.947 1.00 84.88 100 GLU A CA 1
ATOM 801 C C . GLU A 1 100 ? 13.293 5.259 10.749 1.00 84.88 100 GLU A C 1
ATOM 803 O O . GLU A 1 100 ? 13.564 5.611 9.596 1.00 84.88 100 GLU A O 1
ATOM 808 N N . LEU A 1 101 ? 12.211 4.516 11.003 1.00 85.94 101 LEU A N 1
ATOM 809 C CA . LEU A 1 101 ? 11.316 4.034 9.948 1.00 85.94 101 LEU A CA 1
ATOM 810 C C . LEU A 1 101 ? 10.681 5.173 9.140 1.00 85.94 101 LEU A C 1
ATOM 812 O O . LEU A 1 101 ? 10.528 5.052 7.925 1.00 85.94 101 LEU A O 1
ATOM 816 N N . ARG A 1 102 ? 10.318 6.290 9.781 1.00 83.94 102 ARG A N 1
ATOM 817 C CA . ARG A 1 102 ? 9.725 7.461 9.105 1.00 83.94 102 ARG A CA 1
ATOM 818 C C . ARG A 1 102 ? 10.718 8.236 8.247 1.00 83.94 102 ARG A C 1
ATOM 820 O O . ARG A 1 102 ? 10.273 8.933 7.333 1.00 83.94 102 ARG A O 1
ATOM 827 N N . GLN A 1 103 ? 12.010 8.168 8.564 1.00 84.69 103 GLN A N 1
ATOM 828 C CA . GLN A 1 103 ? 13.073 8.762 7.752 1.00 84.69 103 GLN A CA 1
ATOM 829 C C . GLN A 1 103 ? 13.355 7.917 6.509 1.00 84.69 103 GLN A C 1
ATOM 831 O O . GLN A 1 103 ? 13.547 8.464 5.425 1.00 84.69 103 GLN A O 1
ATOM 836 N N . LEU A 1 104 ? 13.338 6.591 6.661 1.00 81.56 104 LEU A N 1
ATOM 837 C CA . LEU A 1 104 ? 13.645 5.649 5.585 1.00 81.56 104 LEU A CA 1
ATOM 838 C C . LEU A 1 104 ? 12.464 5.404 4.641 1.00 81.56 104 LEU A C 1
ATOM 840 O O . LEU A 1 104 ? 12.657 5.194 3.443 1.00 81.56 104 LEU A O 1
ATOM 844 N N . TYR A 1 105 ? 11.238 5.433 5.164 1.00 83.44 105 TYR A N 1
ATOM 845 C CA . TYR A 1 105 ? 10.055 5.008 4.429 1.00 83.44 105 TYR A CA 1
ATOM 846 C C . TYR A 1 105 ? 8.926 6.040 4.485 1.00 83.44 105 TYR A C 1
ATOM 848 O O . TYR A 1 105 ? 8.689 6.741 5.470 1.00 83.44 105 TYR A O 1
ATOM 856 N N . GLY A 1 106 ? 8.168 6.100 3.393 1.00 83.94 106 GLY A N 1
ATOM 857 C CA . GLY A 1 106 ? 6.897 6.809 3.295 1.00 83.94 106 GLY A CA 1
ATOM 858 C C . GLY A 1 106 ? 5.755 5.841 2.999 1.00 83.94 106 GLY A C 1
ATOM 859 O O . GLY A 1 106 ? 5.962 4.667 2.719 1.00 83.94 106 GLY A O 1
ATOM 860 N N . THR A 1 107 ? 4.518 6.331 2.976 1.00 79.31 107 THR A N 1
ATOM 861 C CA . THR A 1 107 ? 3.365 5.509 2.545 1.00 79.31 107 THR A CA 1
ATOM 862 C C . THR A 1 107 ? 3.508 5.034 1.093 1.00 79.31 107 THR A C 1
ATOM 864 O O . THR A 1 107 ? 3.064 3.944 0.745 1.00 79.31 107 THR A O 1
ATOM 867 N N . GLN A 1 108 ? 4.191 5.818 0.251 1.00 82.38 108 GLN A N 1
ATOM 868 C CA . GLN A 1 108 ? 4.525 5.439 -1.123 1.00 82.38 108 GLN A CA 1
ATOM 869 C C . GLN A 1 108 ? 5.519 4.275 -1.189 1.00 82.38 108 GLN A C 1
ATOM 871 O O . GLN A 1 108 ? 5.552 3.590 -2.207 1.00 82.38 108 GLN A O 1
ATOM 876 N N . SER A 1 109 ? 6.275 4.009 -0.117 1.00 84.00 109 SER A N 1
ATOM 877 C CA . SER A 1 109 ? 7.206 2.879 -0.058 1.00 84.00 109 SER A CA 1
ATOM 878 C C . SER A 1 109 ? 6.479 1.532 -0.144 1.00 84.00 109 SER A C 1
ATOM 880 O O . SER A 1 109 ? 6.993 0.591 -0.743 1.00 84.00 109 SER A O 1
ATOM 882 N N . LEU A 1 110 ? 5.244 1.450 0.372 1.00 81.94 110 LEU A N 1
ATOM 883 C CA . LEU A 1 110 ? 4.392 0.264 0.220 1.00 81.94 110 LEU A CA 1
ATOM 884 C C . LEU A 1 110 ? 4.035 0.025 -1.250 1.00 81.94 110 LEU A C 1
ATOM 886 O O . LEU A 1 110 ? 4.142 -1.089 -1.759 1.00 81.94 110 LEU A O 1
ATOM 890 N N . ARG A 1 111 ? 3.652 1.099 -1.952 1.00 84.94 111 ARG A N 1
ATOM 891 C CA . ARG A 1 111 ? 3.337 1.045 -3.381 1.00 84.94 111 ARG A CA 1
ATOM 892 C C . ARG A 1 111 ? 4.570 0.681 -4.202 1.00 84.94 111 ARG A C 1
ATOM 894 O O . ARG A 1 111 ? 4.455 -0.147 -5.098 1.00 84.94 111 ARG A O 1
ATOM 901 N N . SER A 1 112 ? 5.724 1.286 -3.918 1.00 84.50 112 SER A N 1
ATOM 902 C CA . SER A 1 112 ? 6.957 0.996 -4.652 1.00 84.50 112 SER A CA 1
ATOM 903 C C . SER A 1 112 ? 7.410 -0.442 -4.455 1.00 84.50 112 SER A C 1
ATOM 905 O O . SER A 1 112 ? 7.739 -1.087 -5.438 1.00 84.50 112 SER A O 1
ATOM 907 N N . GLY A 1 113 ? 7.368 -0.962 -3.224 1.00 84.56 113 GLY A N 1
ATOM 908 C CA . GLY A 1 113 ? 7.749 -2.348 -2.943 1.00 84.56 113 GLY A CA 1
ATOM 909 C C . GLY A 1 113 ? 6.886 -3.346 -3.714 1.00 84.56 113 GLY A C 1
ATOM 910 O O . GLY A 1 113 ? 7.415 -4.218 -4.397 1.00 84.56 113 GLY A O 1
ATOM 911 N N . GLY A 1 114 ? 5.560 -3.164 -3.689 1.00 85.44 114 GLY A N 1
ATOM 912 C CA . GLY A 1 114 ? 4.642 -4.001 -4.466 1.00 85.44 114 GLY A CA 1
ATOM 913 C C . GLY A 1 114 ? 4.844 -3.868 -5.978 1.00 85.44 114 GLY A C 1
ATOM 914 O O . GLY A 1 114 ? 4.847 -4.869 -6.688 1.00 85.44 114 GLY A O 1
ATOM 915 N N . ALA A 1 115 ? 5.059 -2.647 -6.478 1.00 87.69 115 ALA A N 1
ATOM 916 C CA . ALA A 1 115 ? 5.318 -2.409 -7.897 1.00 87.69 115 ALA A CA 1
ATOM 917 C C . ALA A 1 115 ? 6.607 -3.093 -8.370 1.00 87.69 115 ALA A C 1
ATOM 919 O O . ALA A 1 115 ? 6.594 -3.728 -9.421 1.00 87.69 115 ALA A O 1
ATOM 920 N N . THR A 1 116 ? 7.690 -3.008 -7.594 1.00 86.12 116 THR A N 1
ATOM 921 C CA . THR A 1 116 ? 8.954 -3.685 -7.902 1.00 86.12 116 THR A CA 1
ATOM 922 C C . THR A 1 116 ? 8.787 -5.203 -7.899 1.00 86.12 116 THR A C 1
ATOM 924 O O . THR A 1 116 ? 9.185 -5.848 -8.861 1.00 86.12 116 THR A O 1
ATOM 927 N N . ALA A 1 117 ? 8.115 -5.773 -6.893 1.00 84.88 117 ALA A N 1
ATOM 928 C CA . ALA A 1 117 ? 7.880 -7.219 -6.827 1.00 84.88 117 ALA A CA 1
ATOM 929 C C . ALA A 1 117 ? 7.091 -7.742 -8.042 1.00 84.88 117 ALA A C 1
ATOM 931 O O . ALA A 1 117 ? 7.412 -8.785 -8.604 1.00 84.88 117 ALA A O 1
ATOM 932 N N . VAL A 1 118 ? 6.078 -6.994 -8.489 1.00 86.19 118 VAL A N 1
ATOM 933 C CA . VAL A 1 118 ? 5.306 -7.344 -9.691 1.00 86.19 118 VAL A CA 1
ATOM 934 C C . VAL A 1 118 ? 6.133 -7.149 -10.966 1.00 86.19 118 VAL A C 1
ATOM 936 O O . VAL A 1 118 ? 6.028 -7.953 -11.883 1.00 86.19 118 VAL A O 1
ATOM 939 N N . ALA A 1 119 ? 6.977 -6.118 -11.036 1.00 84.00 119 ALA A N 1
ATOM 940 C CA . ALA A 1 119 ? 7.878 -5.891 -12.166 1.00 84.00 119 ALA A CA 1
ATOM 941 C C . ALA A 1 119 ? 8.967 -6.972 -12.306 1.00 84.00 119 ALA A C 1
ATOM 943 O O . ALA A 1 119 ? 9.480 -7.207 -13.406 1.00 84.00 119 ALA A O 1
ATOM 944 N N . GLU A 1 120 ? 9.357 -7.606 -11.205 1.00 81.56 120 GLU A N 1
ATOM 945 C CA . GLU A 1 120 ? 10.286 -8.739 -11.188 1.00 81.56 120 GLU A CA 1
ATOM 946 C C . GLU A 1 120 ? 9.615 -10.056 -11.596 1.00 81.56 120 GLU A C 1
ATOM 948 O O . GLU A 1 120 ? 10.300 -10.946 -12.088 1.00 81.56 120 GLU A O 1
ATOM 953 N N . ALA A 1 121 ? 8.287 -10.165 -11.496 1.00 79.69 121 ALA A N 1
ATOM 954 C CA . ALA A 1 121 ? 7.558 -11.306 -12.035 1.00 79.69 121 ALA A CA 1
ATOM 955 C C . ALA A 1 121 ? 7.572 -11.278 -13.576 1.00 79.69 121 ALA A C 1
ATOM 957 O O . ALA A 1 121 ? 7.190 -10.290 -14.201 1.00 79.69 121 ALA A O 1
ATOM 958 N N . ASP A 1 122 ? 7.983 -12.376 -14.212 1.00 64.00 122 ASP A N 1
ATOM 959 C CA . ASP A 1 122 ? 8.233 -12.437 -15.664 1.00 64.00 122 ASP A CA 1
ATOM 960 C C . ASP A 1 122 ? 6.969 -12.429 -16.556 1.00 64.00 122 ASP A C 1
ATOM 962 O O . ASP A 1 122 ? 7.065 -12.626 -17.766 1.00 64.00 122 ASP A O 1
ATOM 966 N N . GLN A 1 123 ? 5.774 -12.207 -15.998 1.00 76.12 123 GLN A N 1
ATOM 967 C CA . GLN A 1 123 ? 4.496 -12.469 -16.684 1.00 76.12 123 GLN A CA 1
ATOM 968 C C . GLN A 1 123 ? 3.521 -11.286 -16.760 1.00 76.12 123 GLN A C 1
ATOM 970 O O . GLN A 1 123 ? 2.349 -11.490 -17.066 1.00 76.12 123 GLN A O 1
ATOM 975 N N . VAL A 1 124 ? 3.958 -10.052 -16.499 1.00 79.94 124 VAL A N 1
ATOM 976 C CA . VAL A 1 124 ? 3.056 -8.887 -16.544 1.00 79.94 124 VAL A CA 1
ATOM 977 C C . VAL A 1 124 ? 3.435 -7.970 -17.698 1.00 79.94 124 VAL A C 1
ATOM 979 O O . VAL A 1 124 ? 4.537 -7.417 -17.697 1.00 79.94 124 VAL A O 1
ATOM 982 N N . PHE A 1 125 ? 2.537 -7.777 -18.675 1.00 83.25 125 PHE A N 1
ATOM 983 C CA . PHE A 1 125 ? 2.819 -6.812 -19.734 1.00 83.25 125 PHE A CA 1
ATOM 984 C C . PHE A 1 125 ? 2.707 -5.373 -19.218 1.00 83.25 125 PHE A C 1
ATOM 986 O O . PHE A 1 125 ? 2.037 -5.037 -18.236 1.00 83.25 125 PHE A O 1
ATOM 993 N N . ASP A 1 126 ? 3.410 -4.486 -19.916 1.00 82.00 126 ASP A N 1
ATOM 994 C CA . ASP A 1 126 ? 3.567 -3.091 -19.526 1.00 82.00 126 ASP A CA 1
ATOM 995 C C . ASP A 1 126 ? 2.239 -2.346 -19.403 1.00 82.00 126 ASP A C 1
ATOM 997 O O . ASP A 1 126 ? 2.112 -1.455 -18.563 1.00 82.00 126 ASP A O 1
ATOM 1001 N N . HIS A 1 127 ? 1.254 -2.690 -20.230 1.00 81.31 127 HIS A N 1
ATOM 1002 C CA . HIS A 1 127 ? -0.025 -1.997 -20.248 1.00 81.31 127 HIS A CA 1
ATOM 1003 C C . HIS A 1 127 ? -0.912 -2.378 -19.053 1.00 81.31 127 HIS A C 1
ATOM 1005 O O . HIS A 1 127 ? -1.443 -1.464 -18.417 1.00 81.31 127 HIS A O 1
ATOM 1011 N N . GLU A 1 128 ? -1.008 -3.658 -18.667 1.00 83.69 128 GLU A N 1
ATOM 1012 C CA . GLU A 1 128 ? -1.744 -4.060 -17.461 1.00 83.69 128 GLU A CA 1
ATOM 1013 C C . GLU A 1 128 ? -1.038 -3.565 -16.207 1.00 83.69 128 GLU A C 1
ATOM 1015 O O . GLU A 1 128 ? -1.697 -3.047 -15.305 1.00 83.69 128 GLU A O 1
ATOM 1020 N N . PHE A 1 129 ? 0.298 -3.632 -16.164 1.00 85.00 129 PHE A N 1
ATOM 1021 C CA . PHE A 1 129 ? 1.067 -3.059 -15.063 1.00 85.00 129 PHE A CA 1
ATOM 1022 C C . PHE A 1 129 ? 0.737 -1.565 -14.914 1.00 85.00 129 PHE A C 1
ATOM 1024 O O . PHE A 1 129 ? 0.329 -1.118 -13.839 1.00 85.00 129 PHE A O 1
ATOM 1031 N N . ASN A 1 130 ? 0.796 -0.808 -16.017 1.00 84.25 130 ASN A N 1
ATOM 1032 C CA . ASN A 1 130 ? 0.462 0.616 -16.049 1.00 84.25 130 ASN A CA 1
ATOM 1033 C C . ASN A 1 130 ? -0.948 0.935 -15.569 1.00 84.25 130 ASN A C 1
ATOM 1035 O O . ASN A 1 130 ? -1.142 1.824 -14.728 1.00 84.25 130 ASN A O 1
ATOM 1039 N N . GLN A 1 131 ? -1.921 0.190 -16.072 1.00 83.25 131 GLN A N 1
ATOM 1040 C CA . GLN A 1 131 ? -3.320 0.359 -15.728 1.00 83.25 131 GLN A CA 1
ATOM 1041 C C . GLN A 1 131 ? -3.590 0.007 -14.261 1.00 83.25 131 GLN A C 1
ATOM 1043 O O . GLN A 1 131 ? -4.276 0.761 -13.560 1.00 83.25 131 GLN A O 1
ATOM 1048 N N . PHE A 1 132 ? -3.027 -1.095 -13.765 1.00 85.00 132 PHE A N 1
ATOM 1049 C CA . PHE A 1 132 ? -3.213 -1.550 -12.392 1.00 85.00 132 PHE A CA 1
ATOM 1050 C C . PHE A 1 132 ? -2.575 -0.579 -11.398 1.00 85.00 132 PHE A C 1
ATOM 1052 O O . PHE A 1 132 ? -3.234 -0.119 -10.463 1.00 85.00 132 PHE A O 1
ATOM 1059 N N . GLY A 1 133 ? -1.334 -0.155 -11.648 1.00 84.50 133 GLY A N 1
ATOM 1060 C CA . GLY A 1 133 ? -0.663 0.862 -10.841 1.00 84.50 133 GLY A CA 1
ATOM 1061 C C . GLY A 1 133 ? -1.336 2.233 -10.935 1.00 84.50 133 GLY A C 1
ATOM 1062 O O . GLY A 1 133 ? -1.287 3.018 -9.988 1.00 84.50 133 GLY A O 1
ATOM 1063 N N . GLY A 1 134 ? -2.000 2.555 -12.044 1.00 84.50 134 GLY A N 1
ATOM 1064 C CA . GLY A 1 134 ? -2.572 3.884 -12.268 1.00 84.50 134 GLY A CA 1
ATOM 1065 C C . GLY A 1 134 ? -1.496 4.947 -12.463 1.00 84.50 134 GLY A C 1
ATOM 1066 O O . GLY A 1 134 ? -1.639 6.061 -11.957 1.00 84.50 134 GLY A O 1
ATOM 1067 N N . TRP A 1 135 ? -0.399 4.598 -13.139 1.00 85.31 135 TRP A N 1
ATOM 1068 C CA . TRP A 1 135 ? 0.639 5.558 -13.518 1.00 85.31 135 TRP A CA 1
ATOM 1069 C C . TRP A 1 135 ? 0.159 6.435 -14.682 1.00 85.31 135 TRP A C 1
ATOM 1071 O O . TRP A 1 135 ? -0.530 5.976 -15.587 1.00 85.31 135 TRP A O 1
ATOM 1081 N N . SER A 1 136 ? 0.518 7.720 -14.658 1.00 79.06 136 SER A N 1
ATOM 1082 C CA . SER A 1 136 ? 0.135 8.684 -15.701 1.00 79.06 136 SER A CA 1
ATOM 1083 C C . SER A 1 136 ? 0.998 8.601 -16.961 1.00 79.06 136 SER A C 1
ATOM 1085 O O . SER A 1 136 ? 0.636 9.181 -17.984 1.00 79.06 136 SER A O 1
ATOM 1087 N N . SER A 1 137 ? 2.151 7.935 -16.880 1.00 79.12 137 SER A N 1
ATOM 1088 C CA . SER A 1 137 ? 3.092 7.747 -17.982 1.00 79.12 137 SER A CA 1
ATOM 1089 C C . SER A 1 137 ? 3.914 6.473 -17.795 1.00 79.12 137 SER A C 1
ATOM 1091 O O . SER A 1 137 ? 4.168 6.040 -16.669 1.00 79.12 137 SER A O 1
ATOM 1093 N N . SER A 1 138 ? 4.406 5.920 -18.903 1.00 78.56 138 SER A N 1
ATOM 1094 C CA . SER A 1 138 ? 5.321 4.771 -18.924 1.00 78.56 138 SER A CA 1
ATOM 1095 C C . SER A 1 138 ? 6.644 5.079 -18.213 1.00 78.56 138 SER A C 1
ATOM 1097 O O . SER A 1 138 ? 7.206 4.216 -17.547 1.00 78.56 138 SER A O 1
ATOM 1099 N N . SER A 1 139 ? 7.112 6.330 -18.277 1.00 79.69 139 SER A N 1
ATOM 1100 C CA . SER A 1 139 ? 8.319 6.778 -17.569 1.00 79.69 139 SER A CA 1
ATOM 1101 C C . SER A 1 139 ? 8.181 6.727 -16.045 1.00 79.69 139 SER A C 1
ATOM 1103 O O . SER A 1 139 ? 9.134 6.365 -15.362 1.00 79.69 139 SER A O 1
ATOM 1105 N N . ALA A 1 140 ? 6.994 7.027 -15.502 1.00 77.75 140 ALA A N 1
ATOM 1106 C CA . ALA A 1 140 ? 6.730 6.946 -14.064 1.00 77.75 140 ALA A CA 1
ATOM 1107 C C . ALA A 1 140 ? 6.675 5.497 -13.551 1.00 77.75 140 ALA A C 1
ATOM 1109 O O . ALA A 1 140 ? 6.857 5.255 -12.362 1.00 77.75 140 ALA A O 1
ATOM 1110 N N . CYS A 1 141 ? 6.404 4.547 -14.444 1.00 80.31 141 CYS A N 1
ATOM 1111 C CA . CYS A 1 141 ? 6.428 3.117 -14.166 1.00 80.31 141 CYS A CA 1
ATOM 1112 C C . CYS A 1 141 ? 7.839 2.523 -14.291 1.00 80.31 141 CYS A C 1
ATOM 1114 O O . CYS A 1 141 ? 8.187 1.617 -13.533 1.00 80.31 141 CYS A O 1
ATOM 1116 N N . ALA A 1 142 ? 8.636 3.004 -15.249 1.00 76.38 142 ALA A N 1
ATOM 1117 C CA . ALA A 1 142 ? 9.931 2.421 -15.593 1.00 76.38 142 ALA A CA 1
ATOM 1118 C C . ALA A 1 142 ? 10.913 2.385 -14.411 1.00 76.38 142 ALA A C 1
ATOM 1120 O O . ALA A 1 142 ? 11.731 1.477 -14.323 1.00 76.38 142 ALA A O 1
ATOM 1121 N N . THR A 1 143 ? 10.792 3.319 -13.466 1.00 79.38 143 THR A N 1
ATOM 1122 C CA . THR A 1 143 ? 11.626 3.386 -12.256 1.00 79.38 143 THR A CA 1
ATOM 1123 C C . THR A 1 143 ? 11.482 2.175 -11.330 1.00 79.38 143 THR A C 1
ATOM 1125 O O . THR A 1 143 ? 12.377 1.931 -10.527 1.00 79.38 143 THR A O 1
ATOM 1128 N N . TYR A 1 144 ? 10.391 1.410 -11.438 1.00 77.75 144 TYR A N 1
ATOM 1129 C CA . TYR A 1 144 ? 10.151 0.205 -10.635 1.00 77.75 144 TYR A CA 1
ATOM 1130 C C . TYR A 1 144 ? 10.625 -1.083 -11.317 1.00 77.75 144 TYR A C 1
ATOM 1132 O O . TYR A 1 144 ? 10.610 -2.145 -10.703 1.00 77.75 144 TYR A O 1
ATOM 1140 N N . LYS A 1 145 ? 11.055 -1.009 -12.582 1.00 76.19 145 LYS A N 1
ATOM 1141 C CA . LYS A 1 145 ? 11.562 -2.152 -13.343 1.00 76.19 145 LYS A CA 1
ATOM 1142 C C . LYS A 1 145 ? 13.084 -2.156 -13.276 1.00 76.19 145 LYS A C 1
ATOM 1144 O O . LYS A 1 145 ? 13.745 -1.439 -14.023 1.00 76.19 145 LYS A O 1
ATOM 1149 N N . ALA A 1 146 ? 13.656 -2.966 -12.389 1.00 66.75 146 ALA A N 1
ATOM 1150 C CA . ALA A 1 146 ? 15.100 -3.166 -12.375 1.00 66.75 146 ALA A CA 1
ATOM 1151 C C . ALA A 1 146 ? 15.553 -3.883 -13.664 1.00 66.75 146 ALA A C 1
ATOM 1153 O O . ALA A 1 146 ? 14.983 -4.905 -14.060 1.00 66.75 146 ALA A O 1
ATOM 1154 N N . SER A 1 147 ? 16.594 -3.367 -14.329 1.00 61.03 147 SER A N 1
ATOM 1155 C CA . SER A 1 147 ? 17.241 -4.083 -15.432 1.00 61.03 147 SER A CA 1
ATOM 1156 C C . SER A 1 147 ? 18.200 -5.129 -14.857 1.00 61.03 147 SER A C 1
ATOM 1158 O O . SER A 1 147 ? 19.321 -4.796 -14.466 1.00 61.03 147 SER A O 1
ATOM 1160 N N . SER A 1 148 ? 17.789 -6.396 -14.796 1.00 68.50 148 SER A N 1
ATOM 1161 C CA . SER A 1 148 ? 18.726 -7.475 -14.466 1.00 68.50 148 SER A CA 1
ATOM 1162 C C . SER A 1 148 ? 19.703 -7.708 -15.626 1.00 68.50 148 SER A C 1
ATOM 1164 O O . SER A 1 148 ? 19.412 -7.395 -16.787 1.00 68.50 148 SER A O 1
ATOM 1166 N N . LEU A 1 149 ? 20.898 -8.229 -15.325 1.00 69.69 149 LEU A N 1
ATOM 1167 C CA . LEU A 1 149 ? 21.852 -8.638 -16.362 1.00 69.69 149 LEU A CA 1
ATOM 1168 C C . LEU A 1 149 ? 21.208 -9.667 -17.297 1.00 69.69 149 LEU A C 1
ATOM 1170 O O . LEU A 1 149 ? 21.307 -9.517 -18.509 1.00 69.69 149 LEU A O 1
ATOM 1174 N N . ASP A 1 150 ? 20.471 -10.628 -16.744 1.00 67.31 150 ASP A N 1
ATOM 1175 C CA . ASP A 1 150 ? 19.774 -11.652 -17.522 1.00 67.31 150 ASP A CA 1
ATOM 1176 C C . ASP A 1 150 ? 18.726 -11.068 -18.464 1.00 67.31 150 ASP A C 1
ATOM 1178 O O . ASP A 1 150 ? 18.663 -11.483 -19.616 1.00 67.31 150 ASP A O 1
ATOM 1182 N N . ARG A 1 151 ? 17.965 -10.048 -18.042 1.00 69.38 151 ARG A N 1
ATOM 1183 C CA . ARG A 1 151 ? 17.011 -9.351 -18.922 1.00 69.38 151 ARG A CA 1
ATOM 1184 C C . ARG A 1 151 ? 17.715 -8.607 -20.054 1.00 69.38 151 ARG A C 1
ATOM 1186 O O . ARG A 1 151 ? 17.244 -8.636 -21.186 1.00 69.38 151 ARG A O 1
ATOM 1193 N N . ARG A 1 152 ? 18.868 -7.986 -19.786 1.00 72.06 152 ARG A N 1
ATOM 1194 C CA . ARG A 1 152 ? 19.682 -7.340 -20.832 1.00 72.06 152 ARG A CA 1
ATOM 1195 C C . ARG A 1 152 ? 20.283 -8.363 -21.799 1.00 72.06 152 ARG A C 1
ATOM 1197 O O . ARG A 1 152 ? 20.236 -8.153 -23.006 1.00 72.06 152 ARG A O 1
ATOM 1204 N N . LEU A 1 153 ? 20.786 -9.485 -21.284 1.00 76.31 153 LEU A N 1
ATOM 1205 C CA . LEU A 1 153 ? 21.325 -10.581 -22.092 1.00 76.31 153 LEU A CA 1
ATOM 1206 C C . LEU A 1 153 ? 20.231 -11.318 -22.875 1.00 76.31 153 LEU A C 1
ATOM 1208 O O . LEU A 1 153 ? 20.496 -11.780 -23.979 1.00 76.31 153 LEU A O 1
ATOM 1212 N N . ALA A 1 154 ? 19.007 -11.408 -22.352 1.00 76.25 154 ALA A N 1
ATOM 1213 C CA . ALA A 1 154 ? 17.866 -12.001 -23.044 1.00 76.25 154 ALA A CA 1
ATOM 1214 C C . ALA A 1 154 ? 17.520 -11.237 -24.325 1.00 76.25 154 ALA A C 1
ATOM 1216 O O . ALA A 1 154 ? 17.236 -11.873 -25.333 1.00 76.25 154 ALA A O 1
ATOM 1217 N N . VAL A 1 155 ? 17.621 -9.902 -24.316 1.00 74.12 155 VAL A N 1
ATOM 1218 C CA . VAL A 1 155 ? 17.460 -9.080 -25.527 1.00 74.12 155 VAL A CA 1
ATOM 1219 C C . VAL A 1 155 ? 18.541 -9.416 -26.554 1.00 74.12 155 VAL A C 1
ATOM 1221 O O . VAL A 1 155 ? 18.231 -9.640 -27.717 1.00 74.12 155 VAL A O 1
ATOM 1224 N N . SER A 1 156 ? 19.804 -9.522 -26.134 1.00 74.00 156 SER A N 1
ATOM 1225 C CA . SER A 1 156 ? 20.893 -9.921 -27.037 1.00 74.00 156 SER A CA 1
ATOM 1226 C C . SER A 1 156 ? 20.728 -11.343 -27.583 1.00 74.00 15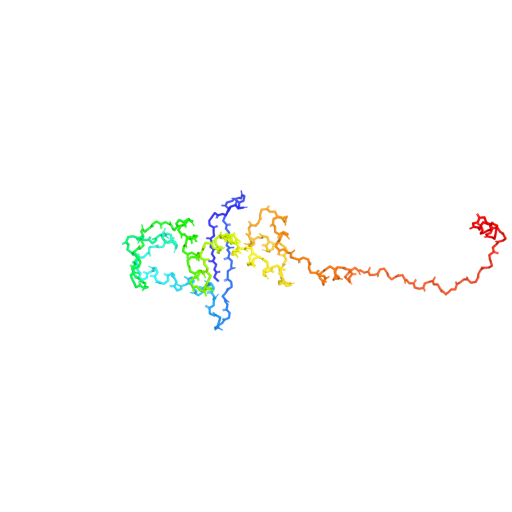6 SER A C 1
ATOM 1228 O O . SER A 1 156 ? 21.077 -11.587 -28.729 1.00 74.00 156 SER A O 1
ATOM 1230 N N . ARG A 1 157 ? 20.180 -12.272 -26.789 1.00 76.88 157 ARG A N 1
ATOM 1231 C CA . ARG A 1 157 ? 19.901 -13.661 -27.200 1.00 76.88 157 ARG A CA 1
ATOM 1232 C C . ARG A 1 157 ? 18.674 -13.792 -28.105 1.00 76.88 157 ARG A C 1
ATOM 1234 O O . ARG A 1 157 ? 18.606 -14.739 -28.879 1.00 76.88 157 ARG A O 1
ATOM 1241 N N . SER A 1 158 ? 17.690 -12.904 -27.964 1.00 75.69 158 SER A N 1
ATOM 1242 C CA . SER A 1 158 ? 16.459 -12.909 -28.761 1.00 75.69 158 SER A CA 1
ATOM 1243 C C . SER A 1 158 ? 16.586 -12.120 -30.058 1.00 75.69 158 SER A C 1
ATOM 1245 O O . SER A 1 158 ? 15.753 -12.284 -30.952 1.00 75.69 158 SER A O 1
ATOM 1247 N N . MET A 1 159 ? 17.632 -11.297 -30.193 1.00 76.12 159 MET A N 1
ATOM 1248 C CA . MET A 1 159 ? 18.027 -10.794 -31.497 1.00 76.12 159 MET A CA 1
ATOM 1249 C C . MET A 1 159 ? 18.354 -12.001 -32.377 1.00 76.12 159 MET A C 1
ATOM 1251 O O . MET A 1 159 ? 19.176 -12.830 -31.979 1.00 76.12 159 MET A O 1
ATOM 1255 N N . PRO A 1 160 ? 17.737 -12.129 -33.564 1.00 64.69 160 PRO A N 1
ATOM 1256 C CA . PRO A 1 160 ? 18.227 -13.084 -34.531 1.00 64.69 160 PRO A CA 1
ATOM 1257 C C . PRO A 1 160 ? 19.669 -12.674 -34.803 1.00 64.69 160 PRO A C 1
ATOM 1259 O O . PRO A 1 160 ? 19.914 -11.621 -35.394 1.00 64.69 160 PRO A O 1
ATOM 1262 N N . HIS A 1 161 ? 20.631 -13.466 -34.323 1.00 60.72 161 HIS A N 1
ATOM 1263 C CA . HIS A 1 161 ? 21.967 -13.413 -34.881 1.00 60.72 161 HIS A CA 1
ATOM 1264 C C . HIS A 1 161 ? 21.742 -13.526 -36.381 1.00 60.72 161 HIS A C 1
ATOM 1266 O O . HIS A 1 161 ? 21.212 -14.538 -36.846 1.00 60.72 161 HIS A O 1
ATOM 1272 N N . ALA A 1 162 ? 22.051 -12.457 -37.123 1.00 46.69 162 ALA A N 1
ATOM 1273 C CA . ALA A 1 162 ? 22.244 -12.591 -38.548 1.00 46.69 162 ALA A CA 1
ATOM 1274 C C . ALA A 1 162 ? 23.161 -13.800 -38.672 1.00 46.69 162 ALA A C 1
ATOM 1276 O O . ALA A 1 162 ? 24.246 -13.808 -38.084 1.00 46.69 162 ALA A O 1
ATOM 1277 N N . GLN A 1 163 ? 22.659 -14.861 -39.300 1.00 47.59 163 GLN A N 1
ATOM 1278 C CA . GLN A 1 163 ? 23.509 -15.940 -39.739 1.00 47.59 163 GLN A CA 1
ATOM 1279 C C . GLN A 1 163 ? 24.507 -15.253 -40.662 1.00 47.59 163 GLN A C 1
ATOM 1281 O O . GLN A 1 163 ? 24.221 -15.017 -41.833 1.00 47.59 163 GLN A O 1
ATOM 1286 N N . ILE A 1 164 ? 25.647 -14.844 -40.110 1.00 49.56 164 ILE A N 1
ATOM 1287 C CA . ILE A 1 164 ? 26.848 -14.646 -40.888 1.00 49.56 164 ILE A CA 1
ATOM 1288 C C . ILE A 1 164 ? 27.159 -16.072 -41.299 1.00 49.56 164 ILE A C 1
ATOM 1290 O O . ILE A 1 164 ? 27.769 -16.839 -40.562 1.00 49.56 164 ILE A O 1
ATOM 1294 N N . SER A 1 165 ? 26.544 -16.472 -42.409 1.00 41.03 165 SER A N 1
ATOM 1295 C CA . SER A 1 165 ? 26.909 -17.664 -43.132 1.00 41.03 165 SER A CA 1
ATOM 1296 C C . SER A 1 165 ? 28.413 -17.589 -43.308 1.00 41.03 165 SER A C 1
ATOM 1298 O O . SER A 1 165 ? 28.906 -16.603 -43.863 1.00 41.03 165 SER A O 1
ATOM 1300 N N . ASP A 1 166 ? 29.112 -18.608 -42.825 1.00 43.28 166 ASP A N 1
ATOM 1301 C CA . ASP A 1 166 ? 30.492 -18.890 -43.182 1.00 43.28 166 ASP A CA 1
ATOM 1302 C C . ASP A 1 166 ? 30.577 -19.059 -44.707 1.00 43.28 166 ASP A C 1
ATOM 1304 O O . ASP A 1 166 ? 30.534 -20.157 -45.253 1.00 43.28 166 ASP A O 1
ATOM 1308 N N . ALA A 1 167 ? 30.664 -17.938 -45.417 1.00 41.97 167 ALA A N 1
ATOM 1309 C CA . ALA A 1 167 ? 31.066 -17.845 -46.809 1.00 41.97 167 ALA A CA 1
ATOM 1310 C C . ALA A 1 167 ? 32.534 -17.401 -46.844 1.00 41.97 167 ALA A C 1
ATOM 1312 O O . ALA A 1 167 ? 32.899 -16.421 -47.481 1.00 41.97 167 ALA A O 1
ATOM 1313 N N . ALA A 1 168 ? 33.380 -18.120 -46.107 1.00 42.50 168 ALA A N 1
ATOM 1314 C CA . ALA A 1 168 ? 34.833 -18.022 -46.192 1.00 42.50 168 ALA A CA 1
ATOM 1315 C C . ALA A 1 168 ? 35.423 -19.424 -46.411 1.00 42.50 168 ALA A C 1
ATOM 1317 O O . ALA A 1 168 ? 36.273 -19.913 -45.675 1.00 42.50 168 ALA A O 1
ATOM 1318 N N . SER A 1 169 ? 34.922 -20.111 -47.434 1.00 47.03 169 SER A N 1
ATOM 1319 C CA . SER A 1 169 ? 35.608 -21.239 -48.063 1.00 47.03 169 SER A CA 1
ATOM 1320 C C . SER A 1 169 ? 35.101 -21.391 -49.485 1.00 47.03 169 SER A C 1
ATOM 1322 O O . SER A 1 169 ? 34.187 -22.165 -49.739 1.00 47.03 169 SER A O 1
ATOM 1324 N N . ALA A 1 170 ? 35.669 -20.584 -50.382 1.00 48.81 170 ALA A N 1
ATOM 1325 C CA . ALA A 1 170 ? 35.981 -20.912 -51.776 1.00 48.81 170 ALA A CA 1
ATOM 1326 C C . ALA A 1 170 ? 36.025 -19.628 -52.611 1.00 48.81 170 ALA A C 1
ATOM 1328 O O . ALA A 1 170 ? 35.028 -19.252 -53.207 1.00 48.81 170 ALA A O 1
ATOM 1329 N N . THR A 1 171 ? 37.199 -19.009 -52.692 1.00 40.91 171 THR A N 1
ATOM 1330 C CA . THR A 1 171 ? 37.702 -18.383 -53.924 1.00 40.91 171 THR A CA 1
ATOM 1331 C C . THR A 1 171 ? 39.202 -18.220 -53.741 1.00 40.91 171 THR A C 1
ATOM 1333 O O . THR A 1 171 ? 39.671 -17.261 -53.136 1.00 40.91 171 THR A O 1
ATOM 1336 N N . GLY A 1 172 ? 39.955 -19.206 -54.231 1.00 47.16 172 GLY A N 1
ATOM 1337 C CA . GLY A 1 172 ? 41.315 -18.946 -54.672 1.00 47.16 172 GLY A CA 1
ATOM 1338 C C . GLY A 1 172 ? 41.223 -17.995 -55.860 1.00 47.16 172 GLY A C 1
ATOM 1339 O O . GLY A 1 172 ? 40.642 -18.344 -56.885 1.00 47.16 172 GLY A O 1
ATOM 1340 N N . GLY A 1 173 ? 41.730 -16.785 -55.679 1.00 40.09 173 GLY A N 1
ATOM 1341 C CA . GLY A 1 173 ? 41.926 -15.795 -56.724 1.00 40.09 173 GLY A CA 1
ATOM 1342 C C . GLY A 1 173 ? 43.258 -15.124 -56.443 1.00 40.09 173 GLY A C 1
ATOM 1343 O O . GLY A 1 173 ? 43.455 -14.589 -55.355 1.00 40.09 173 GLY A O 1
ATOM 1344 N N . GLU A 1 174 ? 44.194 -15.256 -57.377 1.00 47.72 174 GLU A N 1
ATOM 1345 C CA . GLU A 1 174 ? 45.494 -14.592 -57.342 1.00 47.72 174 GLU A CA 1
ATOM 1346 C C . GLU A 1 174 ? 45.317 -13.078 -57.177 1.00 47.72 174 GLU A C 1
ATOM 1348 O O . GLU A 1 174 ? 44.547 -12.454 -57.906 1.00 47.72 174 GLU A O 1
ATOM 1353 N N . LEU A 1 175 ? 46.047 -12.500 -56.218 1.00 46.97 175 LEU A N 1
ATOM 1354 C CA . LEU A 1 175 ? 46.151 -11.053 -56.042 1.00 46.97 175 LEU A CA 1
ATOM 1355 C C . LEU A 1 175 ? 46.777 -10.432 -57.290 1.00 46.97 175 LEU A C 1
ATOM 1357 O O . LEU A 1 175 ? 47.823 -10.883 -57.768 1.00 46.97 175 LEU A O 1
ATOM 1361 N N . THR A 1 176 ? 46.154 -9.373 -57.789 1.00 60.31 176 THR A N 1
ATOM 1362 C CA . THR A 1 176 ? 46.718 -8.581 -58.882 1.00 60.31 176 THR A CA 1
ATOM 1363 C C . THR A 1 176 ? 47.892 -7.740 -58.375 1.00 60.31 176 THR A C 1
ATOM 1365 O O . THR A 1 176 ? 47.907 -7.302 -57.227 1.00 60.31 176 THR A O 1
ATOM 1368 N N . GLU A 1 177 ? 48.899 -7.506 -59.226 1.00 55.91 177 GLU A N 1
ATOM 1369 C CA . GLU A 1 177 ? 50.123 -6.746 -58.889 1.00 55.91 177 GLU A CA 1
ATOM 1370 C C . GLU A 1 177 ? 49.844 -5.338 -58.327 1.00 55.91 177 GLU A C 1
ATOM 1372 O O . GLU A 1 177 ? 50.684 -4.777 -57.633 1.00 55.91 177 GLU A O 1
ATOM 1377 N N . GLN A 1 178 ? 48.644 -4.801 -58.549 1.00 51.72 178 GLN A N 1
ATOM 1378 C CA . GLN A 1 178 ? 48.232 -3.488 -58.063 1.00 51.72 178 GLN A CA 1
ATOM 1379 C C . GLN A 1 178 ? 47.857 -3.476 -56.567 1.00 51.72 178 GLN A C 1
ATOM 1381 O O . GLN A 1 178 ? 47.974 -2.445 -55.918 1.00 51.72 178 GLN A O 1
ATOM 1386 N N . GLU A 1 179 ? 47.488 -4.622 -55.983 1.00 51.69 179 GLU A N 1
ATOM 1387 C CA . GLU A 1 179 ? 47.169 -4.748 -54.548 1.00 51.69 179 GLU A CA 1
ATOM 1388 C C . GLU A 1 179 ? 48.422 -4.959 -53.680 1.00 51.69 179 GLU A C 1
ATOM 1390 O O . GLU A 1 179 ? 48.367 -4.825 -52.458 1.00 51.69 179 GLU A O 1
ATOM 1395 N N . LYS A 1 180 ? 49.572 -5.272 -54.296 1.00 53.88 180 LYS A N 1
ATOM 1396 C CA . LYS A 1 180 ? 50.859 -5.405 -53.593 1.00 53.88 180 LYS A CA 1
ATOM 1397 C C . LYS A 1 180 ? 51.549 -4.060 -53.352 1.00 53.88 180 LYS A C 1
ATOM 1399 O O . LYS A 1 180 ? 52.331 -3.959 -52.411 1.00 53.88 180 LYS A O 1
ATOM 1404 N N . GLU A 1 181 ? 51.262 -3.041 -54.164 1.00 51.78 181 GLU A N 1
ATOM 1405 C CA . GLU A 1 181 ? 51.875 -1.711 -54.031 1.00 51.78 181 GLU A CA 1
ATOM 1406 C C . GLU A 1 181 ? 51.272 -0.897 -52.871 1.00 51.78 181 GLU A C 1
ATOM 1408 O O . GLU A 1 181 ? 52.006 -0.211 -52.163 1.00 51.78 181 GLU A O 1
ATOM 1413 N N . ASP A 1 182 ? 49.978 -1.061 -52.575 1.00 48.72 182 ASP A N 1
ATOM 1414 C CA . ASP A 1 182 ? 49.309 -0.320 -51.490 1.00 48.72 182 ASP A CA 1
ATOM 1415 C C . ASP A 1 182 ? 49.645 -0.842 -50.076 1.00 48.72 182 ASP A C 1
ATOM 1417 O O . ASP A 1 182 ? 49.480 -0.123 -49.088 1.00 48.72 182 ASP A O 1
ATOM 1421 N N . VAL A 1 183 ? 50.168 -2.068 -49.950 1.00 54.97 183 VAL A N 1
ATOM 1422 C CA . VAL A 1 183 ? 50.588 -2.651 -48.658 1.00 54.97 183 VAL A CA 1
ATOM 1423 C C . VAL A 1 183 ? 52.003 -2.204 -48.257 1.00 54.97 183 VAL A C 1
ATOM 1425 O O . VAL A 1 183 ? 52.340 -2.215 -47.076 1.00 54.97 183 VAL A O 1
ATOM 1428 N N . ALA A 1 184 ? 52.821 -1.736 -49.205 1.00 51.47 184 ALA A N 1
ATOM 1429 C CA . ALA A 1 184 ? 54.200 -1.310 -48.951 1.00 51.47 184 ALA A CA 1
ATOM 1430 C C . ALA A 1 184 ? 54.336 0.136 -48.424 1.00 51.47 184 ALA A C 1
ATOM 1432 O O . ALA A 1 184 ? 55.443 0.570 -48.113 1.00 51.47 184 ALA A O 1
ATOM 1433 N N . CYS A 1 185 ? 53.237 0.889 -48.301 1.00 46.66 185 CYS A N 1
ATOM 1434 C CA . CYS A 1 185 ? 53.247 2.281 -47.828 1.00 46.66 185 CYS A CA 1
ATOM 1435 C C . CYS A 1 185 ? 52.804 2.470 -46.364 1.00 46.66 185 CYS A C 1
ATOM 1437 O O . CYS A 1 185 ? 52.525 3.599 -45.957 1.00 46.66 185 CYS A O 1
ATOM 1439 N N . LEU A 1 186 ? 52.739 1.398 -45.566 1.00 50.41 186 LEU A N 1
ATOM 1440 C CA . LEU A 1 186 ? 52.345 1.457 -44.149 1.00 50.41 186 LEU A CA 1
ATOM 1441 C C . LEU A 1 186 ? 53.361 0.841 -43.166 1.00 50.41 186 LEU A C 1
ATOM 1443 O O . LEU A 1 186 ? 52.997 0.593 -42.016 1.00 50.41 186 LEU A O 1
ATOM 1447 N N . GLU A 1 187 ? 54.621 0.660 -43.574 1.00 43.38 187 GLU A N 1
ATOM 1448 C CA . GLU A 1 187 ? 55.747 0.417 -42.649 1.00 43.38 187 GLU A CA 1
ATOM 1449 C C . GLU A 1 187 ? 56.641 1.654 -42.487 1.00 43.38 187 GLU A C 1
ATOM 1451 O O . GLU A 1 187 ? 56.998 2.279 -43.513 1.00 43.38 187 GLU A O 1
#

Radius of gyration: 29.86 Å; Cα contacts (8 Å, |Δi|>4): 130; chains: 1; bounding box: 79×33×85 Å

Sequence (187 aa):
MCLFLEQRKTDKCRFGQVIEVVRAAPGQELCPVELLQQWVDIQISRGVLPHEPLFQQIDGRRFARRPGEDCLSGGPLDYQQLRRYLFRMLAEASGLDADELRQLYGTQSLRSGGATAVAEADQVFDHEFNQFGGWSSSSACATYKASSLDRRLAVSRSMPHAQISDAASATGGELTEQEKEDVACLE

InterPro domains:
  IPR011010 DNA breaking-rejoining enzyme, catalytic core [SSF56349] (2-158)
  IPR013762 Integrase-like, catalytic domain superfamily [G3DSA:1.10.443.10] (1-147)
  IPR052925 Phage Integrase-like Recombinase [PTHR34605] (3-159)

pLDDT: mean 74.88, std 14.47, range [40.09, 90.94]